Protein AF-A0A2W4NG91-F1 (afdb_monomer_lite)

Secondary structure (DSSP, 8-state):
----TT-EEEEE---SS---SS-EEEEEEESSTTSPPEEEEPBS-SSSSEEEEEGGGGHHHHHH--SSEEEEEEEEES-TT-SS-EEEEEEEEE-----EEEEEEEEEETTEEEEEEEEE-----SSEEEEEEESS-TTSPPEEEE--TT--SEEEEEEETTTS-SEEEEEEEEE--TT--SPPPPPPTT-TTEEEEEES-HHHHHHHHHHS-SSHHHHHHHHHT--SHHHHHHHHTTSPP-

pLDDT: mean 86.68, std 11.68, range [36.75, 98.38]

Structure (mmCIF, N/CA/C/O backbone):
data_AF-A0A2W4NG91-F1
#
_entry.id   AF-A0A2W4NG91-F1
#
loop_
_atom_site.group_PDB
_atom_site.id
_atom_site.type_symbol
_atom_site.label_atom_id
_atom_site.label_alt_id
_atom_site.label_comp_id
_atom_site.label_asym_id
_atom_site.label_entity_id
_atom_site.label_seq_id
_atom_site.pdbx_PDB_ins_code
_atom_site.Cartn_x
_atom_site.Cartn_y
_atom_site.Cartn_z
_atom_site.occupancy
_atom_site.B_iso_or_equiv
_atom_site.auth_seq_id
_atom_site.auth_comp_id
_atom_site.auth_asym_id
_atom_site.auth_atom_id
_atom_site.pdbx_PDB_model_num
ATOM 1 N N . MET A 1 1 ? 8.671 -22.437 -10.987 1.00 36.75 1 MET A N 1
ATOM 2 C CA . MET A 1 1 ? 8.459 -21.283 -11.888 1.00 36.75 1 MET A CA 1
ATOM 3 C C . MET A 1 1 ? 9.693 -21.118 -12.762 1.00 36.75 1 MET A C 1
ATOM 5 O O . MET A 1 1 ? 10.634 -20.462 -12.347 1.00 36.75 1 MET A O 1
ATOM 9 N N . ASP A 1 2 ? 9.713 -21.754 -13.933 1.00 39.28 2 ASP A N 1
ATOM 10 C CA . ASP A 1 2 ? 10.808 -21.655 -14.915 1.00 39.28 2 ASP A CA 1
ATOM 11 C C . ASP A 1 2 ? 10.337 -20.804 -16.112 1.00 39.28 2 ASP A C 1
ATOM 13 O O . ASP A 1 2 ? 10.314 -21.245 -17.258 1.00 39.28 2 ASP A O 1
ATOM 17 N N . GLN A 1 3 ? 9.836 -19.593 -15.833 1.00 39.84 3 GLN A N 1
ATOM 18 C CA . GLN A 1 3 ? 9.402 -18.663 -16.877 1.00 39.84 3 GLN A CA 1
ATOM 19 C C . GLN A 1 3 ? 10.545 -17.707 -17.233 1.00 39.84 3 GLN A C 1
ATOM 21 O O . GLN A 1 3 ? 10.889 -16.796 -16.487 1.00 39.84 3 GLN A O 1
ATOM 26 N N . ALA A 1 4 ? 11.098 -17.979 -18.418 1.00 45.78 4 ALA A N 1
ATOM 27 C CA . ALA A 1 4 ? 12.065 -17.216 -19.197 1.00 45.78 4 ALA A CA 1
ATOM 28 C C . ALA A 1 4 ? 13.453 -17.025 -18.563 1.00 45.78 4 ALA A C 1
ATOM 30 O O . ALA A 1 4 ? 13.807 -15.947 -18.092 1.00 45.78 4 ALA A O 1
ATOM 31 N N . ARG A 1 5 ? 14.336 -18.015 -18.765 1.00 53.88 5 ARG A N 1
ATOM 32 C CA . ARG A 1 5 ? 15.801 -17.868 -18.612 1.00 53.88 5 ARG A CA 1
ATOM 33 C C . ARG A 1 5 ? 16.416 -16.715 -19.436 1.00 53.88 5 ARG A C 1
ATOM 35 O O . ARG A 1 5 ? 17.608 -16.458 -19.328 1.00 53.88 5 ARG A O 1
ATOM 42 N N . SER A 1 6 ? 15.636 -16.017 -20.271 1.00 68.56 6 SER A N 1
ATOM 43 C CA . SER A 1 6 ? 16.076 -14.830 -21.011 1.00 68.56 6 SER A CA 1
ATOM 44 C C . SER A 1 6 ? 14.922 -13.862 -21.313 1.00 68.56 6 SER A C 1
ATOM 46 O O . SER A 1 6 ? 14.512 -13.709 -22.461 1.00 68.56 6 SER A O 1
ATOM 48 N N . ALA A 1 7 ? 14.384 -13.196 -20.287 1.00 79.44 7 ALA A N 1
ATOM 49 C CA . ALA A 1 7 ? 13.434 -12.101 -20.497 1.00 79.44 7 ALA A CA 1
ATOM 50 C C . ALA A 1 7 ? 14.057 -11.001 -21.382 1.00 79.44 7 ALA A C 1
ATOM 52 O O . ALA A 1 7 ? 15.188 -10.556 -21.151 1.00 79.44 7 ALA A O 1
ATOM 53 N N . ARG A 1 8 ? 13.326 -10.587 -22.421 1.00 84.75 8 ARG A N 1
ATOM 54 C CA . ARG A 1 8 ? 13.761 -9.600 -23.417 1.00 84.75 8 ARG A CA 1
ATOM 55 C C . ARG A 1 8 ? 12.652 -8.587 -23.650 1.00 84.75 8 ARG A C 1
ATOM 57 O O . ARG A 1 8 ? 11.489 -8.973 -23.732 1.00 84.75 8 ARG A O 1
ATOM 64 N N . LEU A 1 9 ? 13.032 -7.326 -23.823 1.00 85.81 9 LEU A N 1
ATOM 65 C CA . LEU A 1 9 ? 12.156 -6.304 -24.385 1.00 85.81 9 LEU A CA 1
ATOM 66 C C . LEU A 1 9 ? 12.531 -6.110 -25.853 1.00 85.81 9 LEU A C 1
ATOM 68 O O . LEU A 1 9 ? 13.706 -5.912 -26.169 1.00 85.81 9 LEU A O 1
ATOM 72 N N . ILE A 1 10 ? 11.541 -6.186 -26.738 1.00 84.75 10 ILE A N 1
ATOM 73 C CA . ILE A 1 10 ? 11.704 -5.891 -28.161 1.00 84.75 10 ILE A CA 1
ATOM 74 C C . ILE A 1 10 ? 10.932 -4.613 -28.443 1.00 84.75 10 ILE A C 1
ATOM 76 O O . ILE A 1 10 ? 9.733 -4.538 -28.187 1.00 84.75 10 ILE A O 1
ATOM 80 N N . VAL A 1 11 ? 11.629 -3.622 -28.980 1.00 82.81 11 VAL A N 1
ATOM 81 C CA . VAL A 1 11 ? 11.049 -2.351 -29.397 1.00 82.81 11 VAL A CA 1
ATOM 82 C C . VAL A 1 11 ? 11.123 -2.285 -30.914 1.00 82.81 11 VAL A C 1
ATOM 84 O O . VAL A 1 11 ? 12.201 -2.417 -31.495 1.00 82.81 11 VAL A O 1
ATOM 87 N N . ALA A 1 12 ? 9.974 -2.088 -31.553 1.00 82.12 12 ALA A N 1
ATOM 88 C CA . ALA A 1 12 ? 9.876 -1.838 -32.983 1.00 82.12 12 ALA A CA 1
ATOM 89 C C . ALA A 1 12 ? 9.429 -0.393 -33.197 1.00 82.12 12 ALA A C 1
ATOM 91 O O . ALA A 1 12 ? 8.356 0.001 -32.745 1.00 82.12 12 ALA A O 1
ATOM 92 N N . ILE A 1 13 ? 10.245 0.397 -33.890 1.00 74.88 13 ILE A N 1
ATOM 93 C CA . ILE A 1 13 ? 9.940 1.810 -34.130 1.00 74.88 13 ILE A CA 1
ATOM 94 C C . ILE A 1 13 ? 9.266 1.923 -35.483 1.00 74.88 13 ILE A C 1
ATOM 96 O O . ILE A 1 13 ? 9.823 1.532 -36.503 1.00 74.88 13 ILE A O 1
ATOM 100 N N . ALA A 1 14 ? 8.021 2.384 -35.501 1.00 72.56 14 ALA A N 1
ATOM 101 C CA . ALA A 1 14 ? 7.192 2.407 -36.692 1.00 72.56 14 ALA A CA 1
ATOM 102 C C . ALA A 1 14 ? 7.036 3.819 -37.261 1.00 72.56 14 ALA A C 1
ATOM 104 O O . ALA A 1 14 ? 6.061 4.488 -36.934 1.00 72.56 14 ALA A O 1
ATOM 105 N N . PRO A 1 15 ? 7.963 4.278 -38.117 1.00 66.25 15 PRO A N 1
ATOM 106 C CA . PRO A 1 15 ? 7.813 5.572 -38.761 1.00 66.25 15 PRO A CA 1
ATOM 107 C C . PRO A 1 15 ? 6.650 5.525 -39.755 1.00 66.25 15 PRO A C 1
ATOM 109 O O . PRO A 1 15 ? 6.481 4.555 -40.496 1.00 66.25 15 PRO A O 1
ATOM 112 N N . HIS A 1 16 ? 5.855 6.591 -39.780 1.00 63.66 16 HIS A N 1
ATOM 113 C CA . HIS A 1 16 ? 4.703 6.702 -40.672 1.00 63.66 16 HIS A CA 1
ATOM 114 C C . HIS A 1 16 ? 5.121 6.961 -42.135 1.00 63.66 16 HIS A C 1
ATOM 116 O O . HIS A 1 16 ? 4.390 6.596 -43.053 1.00 63.66 16 HIS A O 1
ATOM 122 N N . ALA A 1 17 ? 6.277 7.594 -42.378 1.00 61.84 17 ALA A N 1
ATOM 123 C CA . ALA A 1 17 ? 6.618 8.103 -43.714 1.00 61.84 17 ALA A CA 1
ATOM 124 C C . ALA A 1 17 ? 8.105 8.025 -44.116 1.00 61.84 17 ALA A C 1
ATOM 126 O O . ALA A 1 17 ? 8.445 8.424 -45.227 1.00 61.84 17 ALA A O 1
ATOM 127 N N . TYR A 1 18 ? 9.007 7.539 -43.259 1.00 62.09 18 TYR A N 1
ATOM 128 C CA . TYR A 1 18 ? 10.451 7.571 -43.533 1.00 62.09 18 TYR A CA 1
ATOM 129 C C . TYR A 1 18 ? 11.187 6.375 -42.924 1.00 62.09 18 TYR A C 1
ATOM 131 O O . TYR A 1 18 ? 10.632 5.650 -42.112 1.00 62.09 18 TYR A O 1
ATOM 139 N N . VAL A 1 19 ? 12.444 6.154 -43.313 1.00 63.09 19 VAL A N 1
ATOM 140 C CA . VAL A 1 19 ? 13.342 5.198 -42.645 1.00 63.09 19 VAL A CA 1
ATOM 141 C C . VAL A 1 19 ? 14.292 6.008 -41.756 1.00 63.09 19 VAL A C 1
ATOM 143 O O . VAL A 1 19 ? 14.946 6.905 -42.293 1.00 63.09 19 VAL A O 1
ATOM 146 N N . PRO A 1 20 ? 14.385 5.741 -40.438 1.00 63.34 20 PRO A N 1
ATOM 147 C CA . PRO A 1 20 ? 15.266 6.493 -39.549 1.00 63.34 20 PRO A CA 1
ATOM 148 C C . PRO A 1 20 ? 16.712 6.312 -40.011 1.00 63.34 20 PRO A C 1
ATOM 150 O O . PRO A 1 20 ? 17.142 5.178 -40.239 1.00 63.34 20 PRO A O 1
ATOM 153 N N . ARG A 1 21 ? 17.454 7.411 -40.185 1.00 63.94 21 ARG A N 1
ATOM 154 C CA . ARG A 1 21 ? 18.810 7.353 -40.758 1.00 63.94 21 ARG A CA 1
ATOM 155 C C . ARG A 1 21 ? 19.850 6.849 -39.759 1.00 63.94 21 ARG A C 1
ATOM 157 O O . ARG A 1 21 ? 20.691 6.046 -40.147 1.00 63.94 21 ARG A O 1
ATOM 164 N N . GLU A 1 22 ? 19.763 7.269 -38.495 1.00 73.81 22 GLU A N 1
ATOM 165 C CA . GLU A 1 22 ? 20.666 6.851 -37.414 1.00 73.81 22 GLU A CA 1
ATOM 166 C C . GLU A 1 22 ? 19.968 6.911 -36.050 1.00 73.81 22 GLU A C 1
ATOM 168 O O . GLU A 1 22 ? 20.157 7.839 -35.269 1.00 73.81 22 GLU A O 1
ATOM 173 N N . LEU A 1 23 ? 19.154 5.903 -35.754 1.00 76.31 23 LEU A N 1
ATOM 174 C CA . LEU A 1 23 ? 18.432 5.826 -34.490 1.00 76.31 23 LEU A CA 1
ATOM 175 C C . LEU A 1 23 ? 19.230 5.012 -33.473 1.00 76.31 23 LEU A C 1
ATOM 177 O O . LEU A 1 23 ? 19.606 3.864 -33.726 1.00 76.31 23 LEU A O 1
ATOM 181 N N . THR A 1 24 ? 19.482 5.597 -32.311 1.00 83.19 24 THR A N 1
ATOM 182 C CA . THR A 1 24 ? 20.136 4.913 -31.192 1.00 83.19 24 THR A CA 1
ATOM 183 C C . THR A 1 24 ? 19.221 4.925 -29.988 1.00 83.19 24 THR A C 1
ATOM 185 O O . THR A 1 24 ? 18.525 5.902 -29.747 1.00 83.19 24 THR A O 1
ATOM 188 N N . GLY A 1 25 ? 19.207 3.823 -29.243 1.00 88.69 25 GLY A N 1
ATOM 189 C CA . GLY A 1 25 ? 18.406 3.735 -28.036 1.00 88.69 25 GLY A CA 1
ATOM 190 C C . GLY A 1 25 ? 19.065 2.903 -26.951 1.00 88.69 25 GLY A C 1
ATOM 191 O O . GLY A 1 25 ? 19.805 1.947 -27.217 1.00 88.69 25 GLY A O 1
ATOM 192 N N . CYS A 1 26 ? 18.786 3.278 -25.713 1.00 93.19 26 CYS A N 1
ATOM 193 C CA . CYS A 1 26 ? 19.099 2.508 -24.519 1.00 93.19 26 CYS A CA 1
ATOM 194 C C . CYS A 1 26 ? 17.851 2.378 -23.641 1.00 93.19 26 CYS A C 1
ATOM 196 O O . CYS A 1 26 ? 16.874 3.102 -23.815 1.00 93.19 26 CYS A O 1
ATOM 198 N N . LEU A 1 27 ? 17.881 1.431 -22.705 1.00 94.81 27 LEU A N 1
ATOM 199 C CA . LEU A 1 27 ? 16.963 1.456 -21.573 1.00 94.81 27 LEU A CA 1
ATOM 200 C C . LEU A 1 27 ? 17.689 2.029 -20.366 1.00 94.81 27 LEU A C 1
ATOM 202 O O . LEU A 1 27 ? 18.750 1.525 -19.992 1.00 94.81 27 LEU A O 1
ATOM 206 N N . HIS A 1 28 ? 17.106 3.043 -19.748 1.00 96.31 28 HIS A N 1
ATOM 207 C CA . HIS A 1 28 ? 17.445 3.457 -18.398 1.00 96.31 28 HIS A CA 1
ATOM 208 C C . HIS A 1 28 ? 16.600 2.662 -17.413 1.00 96.31 28 HIS A C 1
ATOM 210 O O . HIS A 1 28 ? 15.383 2.568 -17.558 1.00 96.31 28 HIS A O 1
ATOM 216 N N . VAL A 1 29 ? 17.259 2.048 -16.433 1.00 95.44 29 VAL A N 1
ATOM 217 C CA . VAL A 1 29 ? 16.606 1.287 -15.371 1.00 95.44 29 VAL A CA 1
ATOM 218 C C . VAL A 1 29 ? 16.820 2.011 -14.054 1.00 95.44 29 VAL A C 1
ATOM 220 O O . VAL A 1 29 ? 17.938 2.057 -13.540 1.00 95.44 29 VAL A O 1
ATOM 223 N N . TYR A 1 30 ? 15.741 2.563 -13.514 1.00 94.31 30 TYR A N 1
ATOM 224 C CA . TYR A 1 30 ? 15.725 3.256 -12.236 1.00 94.31 30 TYR A CA 1
ATOM 225 C C . TYR A 1 30 ? 15.298 2.276 -11.154 1.00 94.31 30 TYR A C 1
ATOM 227 O O . TYR A 1 30 ? 14.180 1.759 -11.169 1.00 94.31 30 TYR A O 1
ATOM 235 N N . PHE A 1 31 ? 16.200 2.007 -10.212 1.00 91.25 31 PHE A N 1
ATOM 236 C CA . PHE A 1 31 ? 15.901 1.166 -9.053 1.00 91.25 31 PHE A CA 1
ATOM 237 C C . PHE A 1 31 ? 15.380 1.966 -7.868 1.00 91.25 31 PHE A C 1
ATOM 239 O O . PHE A 1 31 ? 14.855 1.354 -6.955 1.00 91.25 31 PHE A O 1
ATOM 246 N N . SER A 1 32 ? 15.549 3.287 -7.883 1.00 86.31 32 SER A N 1
ATOM 247 C CA . SER A 1 32 ? 15.082 4.249 -6.886 1.00 86.31 32 SER A CA 1
ATOM 248 C C . SER A 1 32 ? 14.937 5.614 -7.563 1.00 86.31 32 SER A C 1
ATOM 250 O O . SER A 1 32 ? 15.643 5.869 -8.545 1.00 86.31 32 SER A O 1
ATOM 252 N N . SER A 1 33 ? 14.064 6.485 -7.050 1.00 79.19 33 SER A N 1
ATOM 253 C CA . SER A 1 33 ? 13.868 7.845 -7.586 1.00 79.19 33 SER A CA 1
ATOM 254 C C . SER A 1 33 ? 15.128 8.701 -7.519 1.00 79.19 33 SER A C 1
ATOM 256 O O . SER A 1 33 ? 15.344 9.554 -8.374 1.00 79.19 33 SER A O 1
ATOM 258 N N . ASP A 1 34 ? 15.985 8.426 -6.538 1.00 80.62 34 ASP A N 1
ATOM 259 C CA . ASP A 1 34 ? 17.118 9.288 -6.198 1.00 80.62 34 ASP A CA 1
ATOM 260 C C . ASP A 1 34 ? 18.452 8.734 -6.728 1.00 80.62 34 ASP A C 1
ATOM 262 O O . ASP A 1 34 ? 19.520 9.295 -6.479 1.00 80.62 34 ASP A O 1
ATOM 266 N N . SER A 1 35 ? 18.413 7.600 -7.436 1.00 83.12 35 SER A N 1
ATOM 267 C CA . SER A 1 35 ? 19.602 6.905 -7.937 1.00 83.12 35 SER A CA 1
ATOM 268 C C . SER A 1 35 ? 19.805 7.119 -9.432 1.00 83.12 35 SER A C 1
ATOM 270 O O . SER A 1 35 ? 18.845 7.135 -10.201 1.00 83.12 35 SER A O 1
ATOM 272 N N . SER A 1 36 ? 21.067 7.202 -9.860 1.00 90.69 36 SER A N 1
ATOM 273 C CA . SER A 1 36 ? 21.406 7.184 -11.284 1.00 90.69 36 SER A CA 1
ATOM 274 C C . SER A 1 36 ? 20.947 5.870 -11.929 1.00 90.69 36 SER A C 1
ATOM 276 O O . SER A 1 36 ? 21.184 4.806 -11.342 1.00 90.69 36 SER A O 1
ATOM 278 N N . PRO A 1 37 ? 20.358 5.905 -13.135 1.00 94.06 37 PRO A N 1
ATOM 279 C CA . PRO A 1 37 ? 19.868 4.701 -13.781 1.00 94.06 37 PRO A CA 1
ATOM 280 C C . PRO A 1 37 ? 21.010 3.779 -14.217 1.00 94.06 37 PRO A C 1
ATOM 282 O O . PRO A 1 37 ? 22.086 4.225 -14.621 1.00 94.06 37 PRO A O 1
ATOM 285 N N . GLN A 1 38 ? 20.750 2.472 -14.221 1.00 94.75 38 GLN A N 1
ATOM 286 C CA . GLN A 1 38 ? 21.573 1.521 -14.967 1.00 94.75 38 GLN A CA 1
ATOM 287 C C . GLN A 1 38 ? 21.189 1.588 -16.448 1.00 94.75 38 GLN A C 1
ATOM 289 O O . GLN A 1 38 ? 20.020 1.448 -16.801 1.00 94.75 38 GLN A O 1
ATOM 294 N N . THR A 1 39 ? 22.170 1.756 -17.332 1.00 96.00 39 THR A N 1
ATOM 295 C CA . THR A 1 39 ? 21.935 1.798 -18.781 1.00 96.00 39 THR A CA 1
ATOM 296 C C . THR A 1 39 ? 22.083 0.411 -19.408 1.00 96.00 39 THR A C 1
ATOM 298 O O . THR A 1 39 ? 23.174 -0.159 -19.414 1.00 96.00 39 THR A O 1
ATOM 301 N N . LEU A 1 40 ? 21.018 -0.104 -20.025 1.00 94.06 40 LEU A N 1
ATOM 302 C CA . LEU A 1 40 ? 21.062 -1.296 -20.875 1.00 94.06 40 LEU A CA 1
ATOM 303 C C . LEU A 1 40 ? 21.143 -0.886 -22.344 1.00 94.06 40 LEU A C 1
ATOM 305 O O . LEU A 1 40 ? 20.288 -0.168 -22.866 1.00 94.06 40 LEU A O 1
ATOM 309 N N . ARG A 1 41 ? 22.172 -1.364 -23.043 1.00 91.62 41 ARG A N 1
ATOM 310 C CA . ARG A 1 41 ? 22.377 -1.051 -24.463 1.00 91.62 41 ARG A CA 1
ATOM 311 C C . ARG A 1 41 ? 21.537 -1.960 -25.355 1.00 91.62 41 ARG A C 1
ATOM 313 O O . ARG A 1 41 ? 21.485 -3.175 -25.139 1.00 91.62 41 ARG A O 1
ATOM 320 N N . ALA A 1 42 ? 20.943 -1.383 -26.398 1.00 89.50 42 ALA A N 1
ATOM 321 C CA . ALA A 1 42 ? 20.255 -2.153 -27.424 1.00 89.50 42 ALA A CA 1
ATOM 322 C C . ALA A 1 42 ? 21.210 -3.151 -28.096 1.00 89.50 42 ALA A C 1
ATOM 324 O O . ALA A 1 42 ? 22.374 -2.857 -28.371 1.00 89.50 42 ALA A O 1
ATOM 325 N N . ARG A 1 43 ? 20.700 -4.346 -28.387 1.00 85.94 43 ARG A N 1
ATOM 326 C CA . ARG A 1 43 ? 21.271 -5.280 -29.355 1.00 85.94 43 ARG A CA 1
ATOM 327 C C . ARG A 1 43 ? 20.548 -5.044 -30.683 1.00 85.94 43 ARG A C 1
ATOM 329 O O . ARG A 1 43 ? 19.329 -5.198 -30.750 1.00 85.94 43 ARG A O 1
ATOM 336 N N . GLY A 1 44 ? 21.292 -4.642 -31.714 1.00 72.25 44 GLY A N 1
ATOM 337 C CA . GLY A 1 44 ? 20.725 -4.171 -32.988 1.00 72.25 44 GLY A CA 1
ATOM 338 C C . GLY A 1 44 ? 20.342 -2.681 -32.962 1.00 72.25 44 GLY A C 1
ATOM 339 O O . GLY A 1 44 ? 20.756 -1.951 -32.068 1.00 72.25 44 GLY A O 1
ATOM 340 N N . GLY A 1 45 ? 19.578 -2.215 -33.955 1.00 62.19 45 GLY A N 1
ATOM 341 C CA . GLY A 1 45 ? 18.946 -0.884 -33.935 1.00 62.19 45 GLY A CA 1
ATOM 342 C C . GLY A 1 45 ? 19.610 0.237 -34.743 1.00 62.19 45 GLY A C 1
ATOM 343 O O . GLY A 1 45 ? 18.889 1.051 -35.303 1.00 62.19 45 GLY A O 1
ATOM 344 N N . SER A 1 46 ? 20.939 0.272 -34.910 1.00 58.34 46 SER A N 1
ATOM 345 C CA . SER A 1 46 ? 21.578 1.427 -35.588 1.00 58.34 46 SER A CA 1
ATOM 346 C C . SER A 1 46 ? 21.230 1.559 -37.079 1.00 58.34 46 SER A C 1
ATOM 348 O O . SER A 1 46 ? 21.304 2.650 -37.635 1.00 58.34 46 SER A O 1
ATOM 350 N N . LYS A 1 47 ? 20.842 0.449 -37.724 1.00 57.41 47 LYS A N 1
ATOM 351 C CA . LYS A 1 47 ? 20.390 0.373 -39.129 1.00 57.41 47 LYS A CA 1
ATOM 352 C C . LYS A 1 47 ? 19.123 -0.472 -39.312 1.00 57.41 47 LYS A C 1
ATOM 354 O O . LYS A 1 47 ? 18.730 -0.771 -40.435 1.00 57.41 47 LYS A O 1
ATOM 359 N N . GLN A 1 48 ? 18.522 -0.934 -38.215 1.00 63.34 48 GLN A N 1
ATOM 360 C CA . GLN A 1 48 ? 17.373 -1.840 -38.222 1.00 63.34 48 GLN A CA 1
ATOM 361 C C . GLN A 1 48 ? 16.239 -1.239 -37.398 1.00 63.34 48 GLN A C 1
ATOM 363 O O . GLN A 1 48 ? 16.473 -0.640 -36.358 1.00 63.34 48 GLN A O 1
ATOM 368 N N . ARG A 1 49 ? 14.995 -1.468 -37.829 1.00 70.25 49 ARG A N 1
ATOM 369 C CA . ARG A 1 49 ? 13.767 -0.972 -37.177 1.00 70.25 49 ARG A CA 1
ATOM 370 C C . ARG A 1 49 ? 13.531 -1.528 -35.757 1.00 70.25 49 ARG A C 1
ATOM 372 O O . ARG A 1 49 ? 12.595 -1.113 -35.079 1.00 70.25 49 ARG A O 1
ATOM 379 N N . TRP A 1 50 ? 14.348 -2.490 -35.334 1.00 79.50 50 TRP A N 1
ATOM 380 C CA . TRP A 1 50 ? 14.147 -3.301 -34.142 1.00 79.50 50 TRP A CA 1
ATOM 381 C C . TRP A 1 50 ? 15.329 -3.137 -33.194 1.00 79.50 50 TRP A C 1
ATOM 383 O O . TRP A 1 50 ? 16.487 -3.255 -33.602 1.00 79.50 50 TRP A O 1
ATOM 393 N N . MET A 1 51 ? 15.020 -2.911 -31.923 1.00 86.94 51 MET A N 1
ATOM 394 C CA . MET A 1 51 ? 15.975 -2.906 -30.823 1.00 86.94 51 MET A CA 1
ATOM 395 C C . MET A 1 51 ? 15.588 -3.996 -29.834 1.00 86.94 51 MET A C 1
ATOM 397 O O . MET A 1 51 ? 14.422 -4.113 -29.456 1.00 86.94 51 MET A O 1
ATOM 401 N N . GLN A 1 52 ? 16.566 -4.789 -29.406 1.00 89.69 52 GLN A N 1
ATOM 402 C CA . GLN A 1 52 ? 16.361 -5.805 -28.381 1.00 89.69 52 GLN A CA 1
ATOM 403 C C . GLN A 1 52 ? 17.174 -5.474 -27.132 1.00 89.69 52 GLN A C 1
ATOM 405 O O . GLN A 1 52 ? 18.369 -5.210 -27.218 1.00 89.69 52 GLN A O 1
ATOM 410 N N . PHE A 1 53 ? 16.555 -5.580 -25.960 1.00 92.06 53 PHE A N 1
ATOM 411 C CA . PHE A 1 53 ? 17.213 -5.373 -24.673 1.00 92.06 53 PHE A CA 1
ATOM 412 C C . PHE A 1 53 ? 17.118 -6.631 -23.811 1.00 92.06 53 PHE A C 1
ATOM 414 O O . PHE A 1 53 ? 16.049 -7.236 -23.693 1.00 92.06 53 PHE A O 1
ATOM 421 N N . HIS A 1 54 ? 18.235 -7.036 -23.207 1.00 91.69 54 HIS A N 1
ATOM 422 C CA . HIS A 1 54 ? 18.290 -8.189 -22.311 1.00 91.69 54 HIS A CA 1
ATOM 423 C C . HIS A 1 54 ? 17.991 -7.748 -20.878 1.00 91.69 54 HIS A C 1
ATOM 425 O O . HIS A 1 54 ? 18.852 -7.207 -20.195 1.00 91.69 54 HIS A O 1
ATOM 431 N N . LEU A 1 55 ? 16.773 -8.014 -20.401 1.00 91.56 55 LEU A N 1
ATOM 432 C CA . LEU A 1 55 ? 16.327 -7.568 -19.074 1.00 91.56 55 LEU A CA 1
ATOM 433 C C . LEU A 1 55 ? 17.039 -8.302 -17.929 1.00 91.56 55 LEU A C 1
ATOM 435 O O . LEU A 1 55 ? 17.102 -7.800 -16.811 1.00 91.56 55 LEU A O 1
ATOM 439 N N . ALA A 1 56 ? 17.618 -9.471 -18.217 1.00 90.25 56 ALA A N 1
ATOM 440 C CA . ALA A 1 56 ? 18.432 -10.221 -17.266 1.00 90.25 56 ALA A CA 1
ATOM 441 C C . ALA A 1 56 ? 19.636 -9.415 -16.738 1.00 90.25 56 ALA A C 1
ATOM 443 O O . ALA A 1 56 ? 20.039 -9.634 -15.602 1.00 90.25 56 ALA A O 1
ATOM 444 N N . GLU A 1 57 ? 20.160 -8.454 -17.510 1.00 92.38 57 GLU A N 1
ATOM 445 C CA . GLU A 1 57 ? 21.273 -7.582 -17.095 1.00 92.38 57 GLU A CA 1
ATOM 446 C C . GLU A 1 57 ? 20.923 -6.686 -15.891 1.00 92.38 57 GLU A C 1
ATOM 448 O O . GLU A 1 57 ? 21.817 -6.259 -15.165 1.00 92.38 57 GLU A O 1
ATOM 453 N N . ALA A 1 58 ? 19.635 -6.411 -15.657 1.00 92.56 58 ALA A N 1
ATOM 454 C CA . ALA A 1 58 ? 19.161 -5.642 -14.505 1.00 92.56 58 ALA A CA 1
ATOM 455 C C . ALA A 1 58 ? 18.600 -6.528 -13.378 1.00 92.56 58 ALA A C 1
ATOM 457 O O . ALA A 1 58 ? 18.235 -6.017 -12.323 1.00 92.56 58 ALA A O 1
ATOM 458 N N . ALA A 1 59 ? 18.501 -7.849 -13.571 1.00 90.75 59 ALA A N 1
ATOM 459 C CA . ALA A 1 59 ? 17.769 -8.724 -12.655 1.00 90.75 59 ALA A CA 1
ATOM 460 C C . ALA A 1 59 ? 18.370 -8.750 -11.241 1.00 90.75 59 ALA A C 1
ATOM 462 O O . ALA A 1 59 ? 17.626 -8.682 -10.262 1.00 90.75 59 ALA A O 1
ATOM 463 N N . ASP A 1 60 ? 19.696 -8.820 -11.125 1.00 90.62 60 ASP A N 1
ATOM 464 C CA . ASP A 1 60 ? 20.366 -8.847 -9.822 1.00 90.62 60 ASP A CA 1
ATOM 465 C C . ASP A 1 60 ? 20.288 -7.491 -9.116 1.00 90.62 60 ASP A C 1
ATOM 467 O O . ASP A 1 60 ? 19.990 -7.450 -7.924 1.00 90.62 60 ASP A O 1
ATOM 471 N N . SER A 1 61 ? 20.421 -6.386 -9.857 1.00 91.94 61 SER A N 1
ATOM 472 C CA . SER A 1 61 ? 20.206 -5.027 -9.343 1.00 91.94 61 SER A CA 1
ATOM 473 C C . SER A 1 61 ? 18.780 -4.840 -8.817 1.00 91.94 61 SER A C 1
ATOM 475 O O . SER A 1 61 ? 18.586 -4.323 -7.717 1.00 91.94 61 SER A O 1
ATOM 477 N N . ILE A 1 62 ? 17.772 -5.334 -9.552 1.00 90.94 62 ILE A N 1
ATOM 478 C CA . ILE A 1 62 ? 16.378 -5.324 -9.091 1.00 90.94 62 ILE A CA 1
ATOM 479 C C . ILE A 1 62 ? 16.266 -6.117 -7.798 1.00 90.94 62 ILE A C 1
ATOM 481 O O . ILE A 1 62 ? 15.729 -5.590 -6.832 1.00 90.94 62 ILE A O 1
ATOM 485 N N . ARG A 1 63 ? 16.771 -7.356 -7.737 1.00 88.56 63 ARG A N 1
ATOM 486 C CA . ARG A 1 63 ? 16.687 -8.191 -6.523 1.00 88.56 63 ARG A CA 1
ATOM 487 C C . ARG A 1 63 ? 17.357 -7.529 -5.319 1.00 88.56 63 ARG A C 1
ATOM 489 O O . ARG A 1 63 ? 16.775 -7.553 -4.235 1.00 88.56 63 ARG A O 1
ATOM 496 N N . ALA A 1 64 ? 18.526 -6.923 -5.522 1.00 89.75 64 ALA A N 1
ATOM 497 C CA . ALA A 1 64 ? 19.316 -6.270 -4.482 1.00 89.75 64 ALA A CA 1
ATOM 498 C C . ALA A 1 64 ? 18.722 -4.937 -4.001 1.00 89.75 64 ALA A C 1
ATOM 500 O O . ALA A 1 64 ? 18.947 -4.564 -2.851 1.00 89.75 64 ALA A O 1
ATOM 501 N N . SER A 1 65 ? 17.963 -4.227 -4.845 1.00 90.88 65 SER A N 1
ATOM 502 C CA . SER A 1 65 ? 17.335 -2.959 -4.456 1.00 90.88 65 SER A CA 1
ATOM 503 C C . SER A 1 65 ? 16.397 -3.136 -3.254 1.00 90.88 65 SER A C 1
ATOM 505 O O . SER A 1 65 ? 15.732 -4.164 -3.111 1.00 90.88 65 SER A O 1
ATOM 507 N N . ALA A 1 66 ? 16.312 -2.126 -2.394 1.00 91.44 66 ALA A N 1
ATOM 508 C CA . ALA A 1 66 ? 15.324 -2.085 -1.319 1.00 91.44 66 ALA A CA 1
ATOM 509 C C . ALA A 1 66 ? 14.005 -1.441 -1.778 1.00 91.44 66 ALA A C 1
ATOM 511 O O . ALA A 1 66 ? 12.987 -1.592 -1.116 1.00 91.44 66 ALA A O 1
ATOM 512 N N . ASP A 1 67 ? 13.978 -0.752 -2.913 1.00 92.62 67 ASP A N 1
ATOM 513 C CA . ASP A 1 67 ? 12.749 -0.164 -3.430 1.00 92.62 67 ASP A CA 1
ATOM 514 C C . ASP A 1 67 ? 11.766 -1.236 -3.930 1.00 92.62 67 ASP A C 1
ATOM 516 O O . ASP A 1 67 ? 12.176 -2.306 -4.417 1.00 92.62 67 ASP A O 1
ATOM 520 N N . PRO A 1 68 ? 10.452 -0.965 -3.819 1.00 91.56 68 PRO A N 1
ATOM 521 C CA . PRO A 1 68 ? 9.410 -1.921 -4.171 1.00 91.56 68 PRO A CA 1
ATOM 522 C C . PRO A 1 68 ? 9.223 -2.078 -5.681 1.00 91.56 68 PRO A C 1
ATOM 524 O O . PRO A 1 68 ? 8.483 -2.960 -6.109 1.00 91.56 68 PRO A O 1
ATOM 527 N N . SER A 1 69 ? 9.873 -1.260 -6.506 1.00 92.50 69 SER A N 1
ATOM 528 C CA . SER A 1 69 ? 9.661 -1.260 -7.951 1.00 92.50 69 SER A CA 1
ATOM 529 C C . SER A 1 69 ? 10.822 -0.644 -8.716 1.00 92.50 69 SER A C 1
ATOM 531 O O . SER A 1 69 ? 11.426 0.326 -8.264 1.00 92.50 69 SER A O 1
ATOM 533 N N . ALA A 1 70 ? 11.081 -1.184 -9.905 1.00 93.38 70 ALA A N 1
ATOM 534 C CA . ALA A 1 70 ? 12.018 -0.636 -10.874 1.00 93.38 70 ALA A CA 1
ATOM 535 C C . ALA A 1 70 ? 11.274 -0.131 -12.117 1.00 93.38 70 ALA A C 1
ATOM 537 O O . ALA A 1 70 ? 10.413 -0.840 -12.656 1.00 93.38 70 ALA A O 1
ATOM 538 N N . LEU A 1 71 ? 11.630 1.070 -12.572 1.00 94.25 71 LEU A N 1
ATOM 539 C CA . LEU A 1 71 ? 11.096 1.701 -13.777 1.00 94.25 71 LEU A CA 1
ATOM 540 C C . LEU A 1 71 ? 12.099 1.562 -14.924 1.00 94.25 71 LEU A C 1
ATOM 542 O O . LEU A 1 71 ? 13.294 1.785 -14.745 1.00 94.25 71 LEU A O 1
ATOM 546 N N . PHE A 1 72 ? 11.606 1.190 -16.099 1.00 95.12 72 PHE A N 1
ATOM 547 C CA . PHE A 1 72 ? 12.381 1.112 -17.327 1.00 95.12 72 PHE A CA 1
ATOM 548 C C . PHE A 1 72 ? 11.883 2.177 -18.289 1.00 95.12 72 PHE A C 1
ATOM 550 O O . PHE A 1 72 ? 10.727 2.137 -18.725 1.00 95.12 72 PHE A O 1
ATOM 557 N N . GLU A 1 73 ? 12.781 3.070 -18.666 1.00 95.31 73 GLU A N 1
ATOM 558 C CA . GLU A 1 73 ? 12.530 4.112 -19.648 1.00 95.31 73 GLU A CA 1
ATOM 559 C C . GLU A 1 73 ? 13.346 3.835 -20.902 1.00 95.31 73 GLU A C 1
ATOM 561 O O . GLU A 1 73 ? 14.552 3.587 -20.849 1.00 95.31 73 GLU A O 1
ATOM 566 N N . LEU A 1 74 ? 12.672 3.833 -22.045 1.00 94.50 74 LEU A N 1
ATOM 567 C CA . LEU A 1 74 ? 13.306 3.817 -23.347 1.00 94.50 74 LEU A CA 1
ATOM 568 C C . LEU A 1 74 ? 13.757 5.230 -23.678 1.00 94.50 74 LEU A C 1
ATOM 570 O O . LEU A 1 74 ? 12.927 6.121 -23.829 1.00 94.50 74 LEU A O 1
ATOM 574 N N . VAL A 1 75 ? 15.064 5.387 -23.834 1.00 93.88 75 VAL A N 1
ATOM 575 C CA . VAL A 1 75 ? 15.690 6.627 -24.277 1.00 93.88 75 VAL A CA 1
ATOM 576 C C . VAL A 1 75 ? 16.029 6.468 -25.748 1.00 93.88 75 VAL A C 1
ATOM 578 O O . VAL A 1 75 ? 16.749 5.537 -26.125 1.00 93.88 75 VAL A O 1
ATOM 581 N N . LEU A 1 76 ? 15.481 7.347 -26.580 1.00 89.62 76 LEU A N 1
ATOM 582 C CA . LEU A 1 76 ? 15.732 7.398 -28.015 1.00 89.62 76 LEU A CA 1
ATOM 583 C C . LEU A 1 76 ? 16.494 8.671 -28.355 1.00 89.62 76 LEU A C 1
ATOM 585 O O . LEU A 1 76 ? 15.971 9.777 -28.227 1.00 89.62 76 LEU A O 1
ATOM 589 N N . ASP A 1 77 ? 17.712 8.490 -28.846 1.00 86.62 77 ASP A N 1
ATOM 590 C CA . ASP A 1 77 ? 18.561 9.564 -29.335 1.00 86.62 77 ASP A CA 1
ATOM 591 C C . ASP A 1 77 ? 18.410 9.708 -30.846 1.00 86.62 77 ASP A C 1
ATOM 593 O O . ASP A 1 77 ? 18.307 8.711 -31.573 1.00 86.62 77 ASP A O 1
ATOM 597 N N . ARG A 1 78 ? 18.510 10.954 -31.325 1.00 82.31 78 ARG A N 1
ATOM 598 C CA . ARG A 1 78 ? 18.493 11.294 -32.759 1.00 82.31 78 ARG A CA 1
ATOM 599 C C . ARG A 1 78 ? 17.215 10.823 -33.456 1.00 82.31 78 ARG A C 1
ATOM 601 O O . ARG A 1 78 ? 17.237 10.337 -34.586 1.00 82.31 78 ARG A O 1
ATOM 608 N N . LEU A 1 79 ? 16.092 10.957 -32.755 1.00 80.00 79 LEU A N 1
ATOM 609 C CA . LEU A 1 79 ? 14.776 10.772 -33.341 1.00 80.00 79 LEU A CA 1
ATOM 610 C C . LEU A 1 79 ? 14.444 11.996 -34.204 1.00 80.00 79 LEU A C 1
ATOM 612 O O . LEU A 1 79 ? 14.446 13.121 -33.711 1.00 80.00 79 LEU A O 1
ATOM 616 N N . ASP A 1 80 ? 14.171 11.780 -35.492 1.00 77.44 80 ASP A N 1
ATOM 617 C CA . ASP A 1 80 ? 13.860 12.874 -36.420 1.00 77.44 80 ASP A CA 1
ATOM 618 C C . ASP A 1 80 ? 12.704 13.745 -35.890 1.00 77.44 80 ASP A C 1
ATOM 620 O O . ASP A 1 80 ? 11.660 13.232 -35.483 1.00 77.44 80 ASP A O 1
ATOM 624 N N . GLY A 1 81 ? 12.895 15.067 -35.901 1.00 81.75 81 GLY A N 1
ATOM 625 C CA . GLY A 1 81 ? 11.933 16.039 -35.367 1.00 81.75 81 GLY A CA 1
ATOM 626 C C . GLY A 1 81 ? 12.103 16.375 -33.881 1.00 81.75 81 GLY A C 1
ATOM 627 O O . GLY A 1 81 ? 11.375 17.231 -33.385 1.00 81.75 81 GLY A O 1
ATOM 628 N N . TYR A 1 82 ? 13.066 15.757 -33.190 1.00 82.88 82 TYR A N 1
ATOM 629 C CA . TYR A 1 82 ? 13.382 16.035 -31.790 1.00 82.88 82 TYR A CA 1
ATOM 630 C C . TYR A 1 82 ? 14.828 16.519 -31.643 1.00 82.88 82 TYR A C 1
ATOM 632 O O . TYR A 1 82 ? 15.762 15.896 -32.144 1.00 82.88 82 TYR A O 1
ATOM 640 N N . GLU A 1 83 ? 15.014 17.639 -30.942 1.00 85.38 83 GLU A N 1
ATOM 641 C CA . GLU A 1 83 ? 16.342 18.214 -30.666 1.00 85.38 83 GLU A CA 1
ATOM 642 C C . GLU A 1 83 ? 17.029 17.564 -29.454 1.00 85.38 83 GLU A C 1
ATOM 644 O O . GLU A 1 83 ? 18.252 17.611 -29.328 1.00 85.38 83 GLU A O 1
ATOM 649 N N . SER A 1 84 ? 16.250 16.927 -28.577 1.00 89.38 84 SER A N 1
ATOM 650 C CA . SER A 1 84 ? 16.709 16.245 -27.368 1.00 89.38 84 SER A CA 1
ATOM 651 C C . SER A 1 84 ? 16.307 14.766 -27.371 1.00 89.38 84 SER A C 1
ATOM 653 O O . SER A 1 84 ? 15.368 14.391 -28.082 1.00 89.38 84 SER A O 1
ATOM 655 N N . PRO A 1 85 ? 16.971 13.922 -26.558 1.00 90.69 85 PRO A N 1
ATOM 656 C CA . PRO A 1 85 ? 16.535 12.549 -26.342 1.00 90.69 85 PRO A CA 1
ATOM 657 C C . PRO A 1 85 ? 15.071 12.487 -25.901 1.00 90.69 85 PRO A C 1
ATOM 659 O O . PRO A 1 85 ? 14.606 13.333 -25.133 1.00 90.69 85 PRO A O 1
ATOM 662 N N . VAL A 1 86 ? 14.348 11.488 -26.405 1.00 91.12 86 VAL A N 1
ATOM 663 C CA . VAL A 1 86 ? 12.964 11.210 -26.004 1.00 91.12 86 VAL A CA 1
ATOM 664 C C . VAL A 1 86 ? 12.968 10.049 -25.025 1.00 91.12 86 VAL A C 1
ATOM 666 O O . VAL A 1 86 ? 13.460 8.970 -25.351 1.00 91.12 86 VAL A O 1
ATOM 669 N N . GLU A 1 87 ? 12.393 10.271 -23.848 1.00 93.25 87 GLU A N 1
ATOM 670 C CA . GLU A 1 87 ? 12.325 9.296 -22.762 1.00 93.25 87 GLU A CA 1
ATOM 671 C C . GLU A 1 87 ? 10.880 8.819 -22.594 1.00 93.25 87 GLU A C 1
ATOM 673 O O . GLU A 1 87 ? 9.952 9.621 -22.471 1.00 93.25 87 GLU A O 1
ATOM 678 N N . VAL A 1 88 ? 10.668 7.502 -22.648 1.00 91.69 88 VAL A N 1
ATOM 679 C CA . VAL A 1 88 ? 9.332 6.898 -22.571 1.00 91.69 88 VAL A CA 1
ATOM 680 C C . VAL A 1 88 ? 9.334 5.749 -21.565 1.00 91.69 88 VAL A C 1
ATOM 682 O O . VAL A 1 88 ? 10.053 4.771 -21.778 1.00 91.69 88 VAL A O 1
ATOM 685 N N . PRO A 1 89 ? 8.496 5.782 -20.515 1.00 92.19 89 PRO A N 1
ATOM 686 C CA . PRO A 1 89 ? 8.280 4.634 -19.642 1.00 92.19 89 PRO A CA 1
ATOM 687 C C . PRO A 1 89 ? 7.709 3.448 -20.427 1.00 92.19 89 PRO A C 1
ATOM 689 O O . PRO A 1 89 ? 6.620 3.530 -20.993 1.00 92.19 89 PRO A O 1
ATOM 692 N N . VAL A 1 90 ? 8.437 2.330 -20.467 1.00 93.38 90 VAL A N 1
ATOM 693 C CA . VAL A 1 90 ? 8.058 1.146 -21.265 1.00 93.38 90 VAL A CA 1
ATOM 694 C C . VAL A 1 90 ? 7.787 -0.096 -20.428 1.00 93.38 90 VAL A C 1
ATOM 696 O O . VAL A 1 90 ? 7.093 -1.003 -20.887 1.00 93.38 90 VAL A O 1
ATOM 699 N N . LEU A 1 91 ? 8.328 -0.172 -19.211 1.00 91.94 91 LEU A N 1
ATOM 700 C CA . LEU A 1 91 ? 8.135 -1.319 -18.329 1.00 91.94 91 LEU A CA 1
ATOM 701 C C . LEU A 1 91 ? 8.286 -0.904 -16.865 1.00 91.94 91 LEU A C 1
ATOM 703 O O . LEU A 1 91 ? 9.145 -0.104 -16.510 1.00 91.94 91 LEU A O 1
ATOM 707 N N . ARG A 1 92 ? 7.477 -1.515 -16.002 1.00 91.06 92 ARG A N 1
ATOM 708 C CA . ARG A 1 92 ? 7.614 -1.427 -14.551 1.00 91.06 92 ARG A CA 1
ATOM 709 C C . ARG A 1 92 ? 7.609 -2.826 -13.958 1.00 91.06 92 ARG A C 1
ATOM 711 O O . ARG A 1 92 ? 6.741 -3.633 -14.287 1.00 91.06 92 ARG A O 1
ATOM 718 N N . ILE A 1 93 ? 8.573 -3.102 -13.087 1.00 90.25 93 ILE A N 1
ATOM 719 C CA . ILE A 1 93 ? 8.668 -4.365 -12.353 1.00 90.25 93 ILE A CA 1
ATOM 720 C C . ILE A 1 93 ? 8.470 -4.059 -10.876 1.00 90.25 93 ILE A C 1
ATOM 722 O O . ILE A 1 93 ? 9.286 -3.352 -10.296 1.00 90.25 93 ILE A O 1
ATOM 726 N N . SER A 1 94 ? 7.417 -4.607 -10.274 1.00 89.50 94 SER A N 1
ATOM 727 C CA . SER A 1 94 ? 7.106 -4.434 -8.851 1.00 89.50 94 SER A CA 1
ATOM 728 C C . SER A 1 94 ? 7.436 -5.699 -8.058 1.00 89.50 94 SER A C 1
ATOM 730 O O . SER A 1 94 ? 7.316 -6.819 -8.560 1.00 89.50 94 SER A O 1
ATOM 732 N N . LYS A 1 95 ? 7.835 -5.521 -6.803 1.00 88.50 95 LYS A N 1
ATOM 733 C CA . LYS A 1 95 ? 8.094 -6.584 -5.837 1.00 88.50 95 LYS A CA 1
ATOM 734 C C . LYS A 1 95 ? 6.903 -6.728 -4.910 1.00 88.50 95 LYS A C 1
ATOM 736 O O . LYS A 1 95 ? 6.405 -5.747 -4.368 1.00 88.50 95 LYS A O 1
ATOM 741 N N . ALA A 1 96 ? 6.484 -7.969 -4.697 1.00 83.00 96 ALA A N 1
ATOM 742 C CA . ALA A 1 96 ? 5.493 -8.277 -3.682 1.00 83.00 96 ALA A CA 1
ATOM 743 C C . ALA A 1 96 ? 6.145 -8.283 -2.293 1.00 83.00 96 ALA A C 1
ATOM 745 O O . ALA A 1 96 ? 7.222 -8.854 -2.100 1.00 83.00 96 ALA A O 1
ATOM 746 N N . LEU A 1 97 ? 5.468 -7.681 -1.317 1.00 86.38 97 LEU A N 1
ATOM 747 C CA . LEU A 1 97 ? 5.843 -7.795 0.084 1.00 86.38 97 LEU A CA 1
ATOM 748 C C . LEU A 1 97 ? 5.340 -9.141 0.633 1.00 86.38 97 LEU A C 1
ATOM 750 O O . LEU A 1 97 ? 4.188 -9.274 1.034 1.00 86.38 97 LEU A O 1
ATOM 754 N N . CYS A 1 98 ? 6.205 -10.153 0.647 1.00 83.75 98 CYS A N 1
ATOM 755 C CA . CYS A 1 98 ? 5.872 -11.479 1.174 1.00 83.75 98 CYS A CA 1
ATOM 756 C C . CYS A 1 98 ? 6.093 -11.541 2.694 1.00 83.75 98 CYS A C 1
ATOM 758 O O . CYS A 1 98 ? 7.115 -12.053 3.147 1.00 83.75 98 CYS A O 1
ATOM 760 N N . VAL A 1 99 ? 5.165 -10.988 3.476 1.00 84.50 99 VAL A N 1
ATOM 761 C CA . VAL A 1 99 ? 5.176 -11.078 4.948 1.00 84.50 99 VAL A CA 1
ATOM 762 C C . VAL A 1 99 ? 4.235 -12.168 5.449 1.00 84.50 99 VAL A C 1
ATOM 764 O O . VAL A 1 99 ? 3.165 -12.404 4.890 1.00 84.50 99 VAL A O 1
ATOM 767 N N . GLU A 1 100 ? 4.629 -12.813 6.540 1.00 82.94 100 GLU A N 1
ATOM 768 C CA . GLU A 1 100 ? 3.860 -13.846 7.224 1.00 82.94 100 GLU A CA 1
ATOM 769 C C . GLU A 1 100 ? 3.496 -13.397 8.641 1.00 82.94 100 GLU A C 1
ATOM 771 O O . GLU A 1 100 ? 4.149 -12.533 9.232 1.00 82.94 100 GLU A O 1
ATOM 776 N N . GLN A 1 101 ? 2.464 -14.027 9.213 1.00 84.94 101 GLN A N 1
ATOM 777 C CA . GLN A 1 101 ? 2.064 -13.834 10.613 1.00 84.94 101 GLN A CA 1
ATOM 778 C C . GLN A 1 101 ? 1.857 -12.355 10.983 1.00 84.94 101 GLN A C 1
ATOM 780 O O . GLN A 1 101 ? 2.265 -11.906 12.056 1.00 84.94 101 GLN A O 1
ATOM 785 N N . VAL A 1 102 ? 1.232 -11.594 10.078 1.00 90.31 102 VAL A N 1
ATOM 786 C CA . VAL A 1 102 ? 0.866 -10.201 10.335 1.00 90.31 102 VAL A CA 1
ATOM 787 C C . VAL A 1 102 ? -0.184 -10.176 11.441 1.00 90.31 102 VAL A C 1
ATOM 789 O O . VAL A 1 102 ? -1.239 -10.798 11.332 1.00 90.31 102 VAL A O 1
ATOM 792 N N . THR A 1 103 ? 0.114 -9.466 12.522 1.00 93.44 103 THR A N 1
ATOM 793 C CA . THR A 1 103 ? -0.819 -9.236 13.625 1.00 93.44 103 THR A CA 1
ATOM 794 C C . THR A 1 103 ? -0.855 -7.757 13.940 1.00 93.44 103 THR A C 1
ATOM 796 O O . THR A 1 103 ? 0.176 -7.085 13.953 1.00 93.44 103 THR A O 1
ATOM 799 N N . CYS A 1 104 ? -2.051 -7.245 14.195 1.00 95.00 104 CYS A N 1
ATOM 800 C CA . CYS A 1 104 ? -2.251 -5.858 14.563 1.00 95.00 104 CYS A CA 1
ATOM 801 C C . CYS A 1 104 ? -3.197 -5.799 15.761 1.00 95.00 104 CYS A C 1
ATOM 803 O O . CYS A 1 104 ? -4.204 -6.503 15.812 1.00 95.00 104 CYS A O 1
ATOM 805 N N . GLN A 1 105 ? -2.820 -5.023 16.769 1.00 94.38 105 GLN A N 1
ATOM 806 C CA . GLN A 1 105 ? -3.563 -4.876 18.013 1.00 94.38 105 GLN A CA 1
ATOM 807 C C . GLN A 1 105 ? -3.600 -3.403 18.381 1.00 94.38 105 GLN A C 1
ATOM 809 O O . GLN A 1 105 ? -2.601 -2.703 18.218 1.00 94.38 105 GLN A O 1
ATOM 814 N N . GLY A 1 106 ? -4.735 -2.945 18.899 1.00 94.69 106 GLY A N 1
ATOM 815 C CA . GLY A 1 106 ? -4.894 -1.571 19.348 1.00 94.69 106 GLY A CA 1
ATOM 816 C C . GLY A 1 106 ? -5.593 -1.476 20.694 1.00 94.69 106 GLY A C 1
ATOM 817 O O . GLY A 1 106 ? -6.401 -2.331 21.055 1.00 94.69 106 GLY A O 1
ATOM 818 N N . MET A 1 107 ? -5.275 -0.419 21.431 1.00 94.75 107 MET A N 1
ATOM 819 C CA . MET A 1 107 ? -5.906 -0.080 22.702 1.00 94.75 107 MET A CA 1
ATOM 820 C C . MET A 1 107 ? -6.206 1.414 22.734 1.00 94.75 107 MET A C 1
ATOM 822 O O . MET A 1 107 ? -5.327 2.217 22.426 1.00 94.75 107 MET A O 1
ATOM 826 N N . TYR A 1 108 ? -7.419 1.781 23.146 1.00 94.88 108 TYR A N 1
ATOM 827 C CA . TYR A 1 108 ? -7.780 3.179 23.349 1.00 94.88 108 TYR A CA 1
ATOM 828 C C . TYR A 1 108 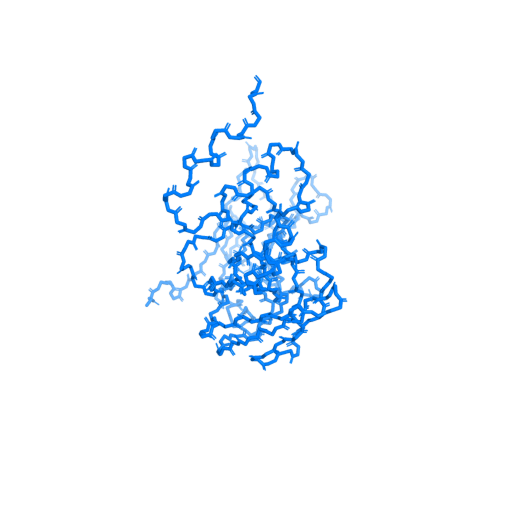? -7.486 3.624 24.777 1.00 94.88 108 TYR A C 1
ATOM 830 O O . TYR A 1 108 ? -7.721 2.888 25.738 1.00 94.88 108 TYR A O 1
ATOM 838 N N . ARG A 1 109 ? -6.956 4.838 24.907 1.00 93.31 109 ARG A N 1
ATOM 839 C CA . ARG A 1 109 ? -6.748 5.538 26.173 1.00 93.31 109 ARG A CA 1
ATOM 840 C C . ARG A 1 109 ? -6.647 7.036 25.894 1.00 93.31 109 ARG A C 1
ATOM 842 O O . ARG A 1 109 ? -5.934 7.421 24.978 1.00 93.31 109 ARG A O 1
ATOM 849 N N . ASP A 1 110 ? -7.332 7.855 26.691 1.00 89.56 110 ASP A N 1
ATOM 850 C CA . ASP A 1 110 ? -7.223 9.323 26.660 1.00 89.56 110 ASP A CA 1
ATOM 851 C C . ASP A 1 110 ? -7.394 9.925 25.239 1.00 89.56 110 ASP A C 1
ATOM 853 O O . ASP A 1 110 ? -6.579 10.726 24.794 1.00 89.56 110 ASP A O 1
ATOM 857 N N . GLU A 1 111 ? -8.434 9.500 24.501 1.00 91.06 111 GLU A N 1
ATOM 858 C CA . GLU A 1 111 ? -8.720 9.903 23.100 1.00 91.06 111 GLU A CA 1
ATOM 859 C C . GLU A 1 111 ? -7.610 9.546 22.082 1.00 91.06 111 GLU A C 1
ATOM 861 O O . GLU A 1 111 ? -7.556 10.063 20.963 1.00 91.06 111 GLU A O 1
ATOM 866 N N . GLN A 1 112 ? -6.731 8.606 22.435 1.00 96.62 112 GLN A N 1
ATOM 867 C CA . GLN A 1 112 ? -5.684 8.068 21.569 1.00 96.62 112 GLN A CA 1
ATOM 868 C C . GLN A 1 112 ? -5.844 6.559 21.381 1.00 96.62 112 GLN A C 1
ATOM 870 O O . GLN A 1 112 ? -6.254 5.838 22.288 1.00 96.62 112 GLN A O 1
ATOM 875 N N . CYS A 1 113 ? -5.473 6.072 20.201 1.00 97.12 113 CYS A N 1
ATOM 876 C CA . CYS A 1 113 ? -5.300 4.667 19.876 1.00 97.12 113 CYS A CA 1
ATOM 877 C C . CYS A 1 113 ? -3.804 4.328 19.870 1.00 97.12 113 CYS A C 1
ATOM 879 O O . CYS A 1 113 ? -3.037 4.831 19.045 1.00 97.12 113 CYS A O 1
ATOM 881 N N . TYR A 1 114 ? -3.392 3.455 20.783 1.00 97.69 114 TYR A N 1
ATOM 882 C CA . TYR A 1 114 ? -2.058 2.866 20.814 1.00 97.69 114 TYR A CA 1
ATOM 883 C C . TYR A 1 114 ? -2.076 1.601 19.971 1.00 97.69 114 TYR A C 1
ATOM 885 O O . TYR A 1 114 ? -2.712 0.619 20.356 1.00 97.69 114 TYR A O 1
ATOM 893 N N . LEU A 1 115 ? -1.384 1.624 18.836 1.00 97.88 115 LEU A N 1
ATOM 894 C CA . LEU A 1 115 ? -1.385 0.540 17.860 1.00 97.88 115 LEU A CA 1
ATOM 895 C C . LEU A 1 115 ? -0.037 -0.182 17.846 1.00 97.88 115 LEU A C 1
ATOM 897 O O . LEU A 1 115 ? 1.019 0.452 17.838 1.00 97.88 115 LEU A O 1
ATOM 901 N N . LEU A 1 116 ? -0.076 -1.510 17.798 1.00 97.75 116 LEU A N 1
ATOM 902 C CA . LEU A 1 116 ? 1.077 -2.388 17.641 1.00 97.75 116 LEU A CA 1
ATOM 903 C C . LEU A 1 116 ? 0.859 -3.294 16.430 1.00 97.75 116 LEU A C 1
ATOM 905 O O . LEU A 1 116 ? -0.067 -4.103 16.415 1.00 97.75 116 LEU A O 1
ATOM 909 N N . LEU A 1 117 ? 1.746 -3.186 15.446 1.00 97.31 117 LEU A N 1
ATOM 910 C CA . LEU A 1 117 ? 1.868 -4.128 14.338 1.00 97.31 117 LEU A CA 1
ATOM 911 C C . LEU A 1 117 ? 3.069 -5.038 14.586 1.00 97.31 117 LEU A C 1
ATOM 913 O O . LEU A 1 117 ? 4.141 -4.563 14.964 1.00 97.31 117 LEU A O 1
ATOM 917 N N . ARG A 1 118 ? 2.903 -6.333 14.324 1.00 96.00 118 ARG A N 1
ATOM 918 C CA . ARG A 1 118 ? 3.990 -7.314 14.265 1.00 96.00 118 ARG A CA 1
ATOM 919 C C . ARG A 1 118 ? 3.884 -8.143 12.995 1.00 96.00 118 ARG A C 1
ATOM 921 O O . ARG A 1 118 ? 2.782 -8.463 12.561 1.00 96.00 118 ARG A O 1
ATOM 928 N N . TRP A 1 119 ? 5.024 -8.509 12.428 1.00 93.94 119 TRP A N 1
ATOM 929 C CA . TRP A 1 119 ? 5.121 -9.345 11.232 1.00 93.94 119 TRP A CA 1
ATOM 930 C C . TRP A 1 119 ? 6.377 -10.214 11.290 1.00 93.94 119 TRP A C 1
ATOM 932 O O . TRP A 1 119 ? 7.316 -9.936 12.041 1.00 93.94 119 TRP A O 1
ATOM 942 N N . ARG A 1 120 ? 6.415 -11.270 10.477 1.00 90.12 120 ARG A N 1
ATOM 943 C CA . ARG A 1 120 ? 7.608 -12.094 10.273 1.00 90.12 120 ARG A CA 1
ATOM 944 C C . ARG A 1 120 ? 7.933 -12.232 8.794 1.00 90.12 120 ARG A C 1
ATOM 946 O O . ARG A 1 120 ? 7.050 -12.237 7.943 1.00 90.12 120 ARG A O 1
ATOM 953 N N . GLY A 1 121 ? 9.222 -12.383 8.510 1.00 82.38 121 GLY A N 1
ATOM 954 C CA . GLY A 1 121 ? 9.712 -12.575 7.150 1.00 82.38 121 GLY A CA 1
ATOM 955 C C . GLY A 1 121 ? 9.545 -11.341 6.260 1.00 82.38 121 GLY A C 1
ATOM 956 O O . GLY A 1 121 ? 9.357 -10.221 6.740 1.00 82.38 121 GLY A O 1
ATOM 957 N N . GLY A 1 122 ? 9.647 -11.578 4.954 1.00 77.25 122 GLY A N 1
ATOM 958 C CA . GLY A 1 122 ? 9.647 -10.551 3.919 1.00 77.25 122 GLY A CA 1
ATOM 959 C C . GLY A 1 122 ? 11.015 -9.912 3.689 1.00 77.25 122 GLY A C 1
ATOM 960 O O . GLY A 1 122 ? 11.828 -9.763 4.601 1.00 77.25 122 GLY A O 1
ATOM 961 N N . GLN A 1 123 ? 11.269 -9.520 2.439 1.00 81.06 123 GLN A N 1
ATOM 962 C CA . GLN A 1 123 ? 12.395 -8.647 2.115 1.00 81.06 123 GLN A CA 1
ATOM 963 C C . GLN A 1 123 ? 12.186 -7.293 2.808 1.00 81.06 123 GLN A C 1
ATOM 965 O O . GLN A 1 123 ? 11.062 -6.787 2.869 1.00 81.06 123 GLN A O 1
ATOM 970 N N . GLN A 1 124 ? 13.262 -6.691 3.317 1.00 85.94 124 GLN A N 1
ATOM 971 C CA . GLN A 1 124 ? 13.228 -5.321 3.827 1.00 85.94 124 GLN A CA 1
ATOM 972 C C . GLN A 1 124 ? 13.109 -4.339 2.663 1.00 85.94 124 GLN A C 1
ATOM 974 O O . GLN A 1 124 ? 14.101 -3.810 2.167 1.00 85.94 124 GLN A O 1
ATOM 979 N N . LEU A 1 125 ? 11.877 -4.155 2.201 1.00 91.38 125 LEU A N 1
ATOM 980 C CA . LEU A 1 125 ? 11.551 -3.148 1.209 1.00 91.38 125 LEU A CA 1
ATOM 981 C C . LEU A 1 125 ? 11.349 -1.782 1.875 1.00 91.38 125 LEU A C 1
ATOM 983 O O . LEU A 1 125 ? 10.931 -1.697 3.033 1.00 91.38 125 LEU A O 1
ATOM 987 N N . ARG A 1 126 ? 11.632 -0.720 1.124 1.00 92.44 126 ARG A N 1
ATOM 988 C CA . ARG A 1 126 ? 11.304 0.665 1.466 1.00 92.44 126 ARG A CA 1
ATOM 989 C C . ARG A 1 126 ? 9.840 0.962 1.178 1.00 92.44 126 ARG A C 1
ATOM 991 O O . ARG A 1 126 ? 9.137 0.166 0.556 1.00 92.44 126 ARG A O 1
ATOM 998 N N . HIS A 1 127 ? 9.384 2.124 1.641 1.00 92.38 127 HIS A N 1
ATOM 999 C CA . HIS A 1 127 ? 8.019 2.618 1.409 1.00 92.38 127 HIS A CA 1
ATOM 1000 C C . HIS A 1 127 ? 6.931 1.682 1.952 1.00 92.38 127 HIS A C 1
ATOM 1002 O O . HIS A 1 127 ? 5.807 1.644 1.449 1.00 92.38 127 HIS A O 1
ATOM 1008 N N . ARG A 1 128 ? 7.255 0.946 3.021 1.00 93.94 128 ARG A N 1
ATOM 1009 C CA . ARG A 1 128 ? 6.292 0.103 3.729 1.00 93.94 128 ARG A CA 1
ATOM 1010 C C . ARG A 1 128 ? 5.228 0.964 4.405 1.00 93.94 128 ARG A C 1
ATOM 1012 O O . ARG A 1 128 ? 5.516 2.031 4.966 1.00 93.94 128 ARG A O 1
ATOM 1019 N N . ARG A 1 129 ? 3.993 0.481 4.362 1.00 95.00 129 ARG A N 1
ATOM 1020 C CA . ARG A 1 129 ? 2.822 1.095 4.986 1.00 95.00 129 ARG A CA 1
ATOM 1021 C C . ARG A 1 129 ? 1.982 0.040 5.683 1.00 95.00 129 ARG A C 1
ATOM 1023 O O . ARG A 1 129 ? 1.925 -1.108 5.248 1.00 95.00 129 ARG A O 1
ATOM 1030 N N . LEU A 1 130 ? 1.319 0.467 6.746 1.00 96.31 130 LEU A N 1
ATOM 1031 C CA . LEU A 1 130 ? 0.134 -0.186 7.271 1.00 96.31 130 LEU A CA 1
ATOM 1032 C C . LEU A 1 130 ? -1.082 0.615 6.802 1.00 96.31 130 LEU A C 1
ATOM 1034 O O . LEU A 1 130 ? -1.187 1.800 7.116 1.00 96.31 130 LEU A O 1
ATOM 1038 N N . LEU A 1 131 ? -1.977 -0.025 6.056 1.00 96.50 131 LEU A N 1
ATOM 1039 C CA . LEU A 1 131 ? -3.267 0.531 5.661 1.00 96.50 131 LEU A CA 1
ATOM 1040 C C . LEU A 1 131 ? -4.356 -0.096 6.530 1.00 96.50 131 LEU A C 1
ATOM 1042 O O . LEU A 1 131 ? -4.431 -1.318 6.652 1.00 96.50 131 LEU A O 1
ATOM 1046 N N . LEU A 1 132 ? -5.195 0.729 7.151 1.00 97.25 132 LEU A N 1
ATOM 1047 C CA . LEU A 1 132 ? -6.316 0.283 7.979 1.00 97.25 132 LEU A CA 1
ATOM 1048 C C . LEU A 1 132 ? -7.629 0.638 7.286 1.00 97.25 132 LEU A C 1
ATOM 1050 O O . LEU A 1 132 ? -8.123 1.764 7.376 1.00 97.25 132 LEU A O 1
ATOM 1054 N N . TRP A 1 133 ? -8.203 -0.343 6.599 1.00 96.94 133 TRP A N 1
ATOM 1055 C CA . TRP A 1 133 ? -9.453 -0.213 5.863 1.00 96.94 133 TRP A CA 1
ATOM 1056 C C . TRP A 1 133 ? -10.637 -0.441 6.798 1.00 96.94 133 TRP A C 1
ATOM 1058 O O . TRP A 1 133 ? -10.847 -1.559 7.264 1.00 96.94 133 TRP A O 1
ATOM 1068 N N . SER A 1 134 ? -11.439 0.588 7.071 1.00 96.56 134 SER A N 1
ATOM 1069 C CA . SER A 1 134 ? -12.632 0.407 7.906 1.00 96.56 134 SER A CA 1
ATOM 1070 C C . SER A 1 134 ? -13.632 -0.527 7.221 1.00 96.56 134 SER A C 1
ATOM 1072 O O . SER A 1 134 ? -14.001 -0.320 6.058 1.00 96.56 134 SER A O 1
ATOM 1074 N N . LEU A 1 135 ? -14.078 -1.552 7.947 1.00 95.00 135 LEU A N 1
ATOM 1075 C CA . LEU A 1 135 ? -15.152 -2.445 7.510 1.00 95.00 135 LEU A CA 1
ATOM 1076 C C . LEU A 1 135 ? -16.530 -1.805 7.728 1.00 95.00 135 LEU A C 1
ATOM 1078 O O . LEU A 1 135 ? -17.461 -2.102 6.988 1.00 95.00 135 LEU A O 1
ATOM 1082 N N . TRP A 1 136 ? -16.638 -0.874 8.680 1.00 95.69 136 TRP A N 1
ATOM 1083 C CA . TRP A 1 136 ? -17.865 -0.112 8.941 1.00 95.69 136 TRP A CA 1
ATOM 1084 C C . TRP A 1 136 ? -18.021 1.114 8.033 1.00 95.69 136 TRP A C 1
ATOM 1086 O O . TRP A 1 136 ? -19.132 1.587 7.820 1.00 95.69 136 TRP A O 1
ATOM 1096 N N . ARG A 1 137 ? -16.920 1.610 7.451 1.00 95.31 137 ARG A N 1
ATOM 1097 C CA . ARG A 1 137 ? -16.908 2.737 6.502 1.00 95.31 137 ARG A CA 1
ATOM 1098 C C . ARG A 1 137 ? -16.250 2.327 5.180 1.00 95.31 137 ARG A C 1
ATOM 1100 O O . ARG A 1 137 ? -15.119 2.731 4.899 1.00 95.31 137 ARG A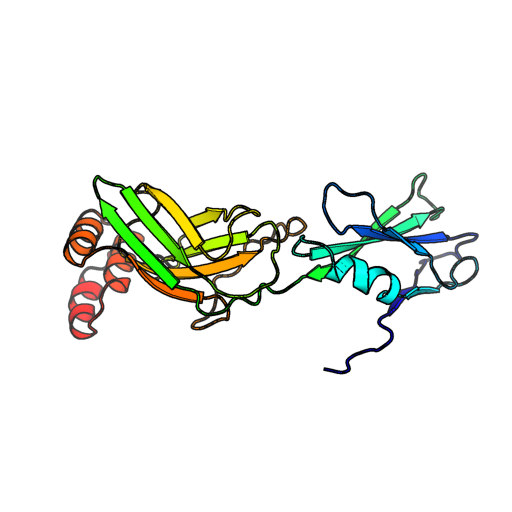 O 1
ATOM 1107 N N . PRO A 1 138 ? -16.917 1.514 4.341 1.00 93.12 138 PRO A N 1
ATOM 1108 C CA . PRO A 1 138 ? -16.367 1.079 3.060 1.00 93.12 138 PRO A CA 1
ATOM 1109 C C . PRO A 1 138 ? -16.099 2.229 2.077 1.00 93.12 138 PRO A C 1
ATOM 1111 O O . PRO A 1 138 ? -15.233 2.099 1.217 1.00 93.12 138 PRO A O 1
ATOM 1114 N N . TRP A 1 139 ? -16.802 3.353 2.232 1.00 93.50 139 TRP A N 1
ATOM 1115 C CA . TRP A 1 139 ? -16.620 4.578 1.445 1.00 93.50 139 TRP A CA 1
ATOM 1116 C C . TRP A 1 139 ? -15.446 5.453 1.903 1.00 93.50 139 TRP A C 1
ATOM 1118 O O . TRP A 1 139 ? -15.081 6.381 1.188 1.00 93.50 139 TRP A O 1
ATOM 1128 N N . ALA A 1 140 ? -14.882 5.213 3.090 1.00 93.81 140 ALA A N 1
ATOM 1129 C CA . ALA A 1 140 ? -13.764 6.002 3.595 1.00 93.81 140 ALA A CA 1
ATOM 1130 C C . ALA A 1 140 ? -12.420 5.454 3.075 1.00 93.81 140 ALA A C 1
ATOM 1132 O O . ALA A 1 140 ? -12.272 4.228 2.946 1.00 93.81 140 ALA A O 1
ATOM 1133 N N . PRO A 1 141 ? -11.433 6.335 2.816 1.00 94.56 141 PRO A N 1
ATOM 1134 C CA . PRO A 1 141 ? -10.065 5.907 2.545 1.00 94.56 141 PRO A CA 1
ATOM 1135 C C . PRO A 1 141 ? -9.468 5.196 3.774 1.00 94.56 141 PRO A C 1
ATOM 1137 O O . PRO A 1 141 ? -9.961 5.375 4.896 1.00 94.56 141 PRO A O 1
ATOM 1140 N N . PRO A 1 142 ? -8.423 4.372 3.591 1.00 96.50 142 PRO A N 1
ATOM 1141 C CA . PRO A 1 142 ? -7.755 3.736 4.713 1.00 96.50 142 PRO A CA 1
ATOM 1142 C C . PRO A 1 142 ? -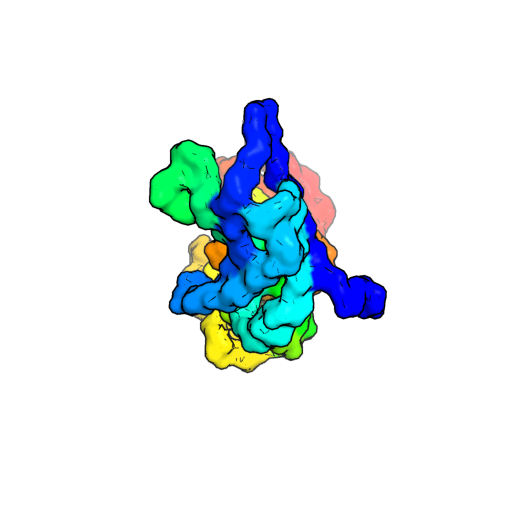7.029 4.777 5.568 1.00 96.50 142 PRO A C 1
ATOM 1144 O O . PRO A 1 142 ? -6.558 5.799 5.071 1.00 96.50 142 PRO A O 1
ATOM 1147 N N . VAL A 1 143 ? -6.871 4.485 6.859 1.00 97.19 143 VAL A N 1
ATOM 1148 C CA . VAL A 1 143 ? -5.879 5.205 7.667 1.00 97.19 143 VAL A CA 1
ATOM 1149 C C . VAL A 1 143 ? -4.505 4.664 7.294 1.00 97.19 143 VAL A C 1
ATOM 1151 O O . VAL A 1 143 ? -4.248 3.468 7.450 1.00 97.19 143 VAL A O 1
ATOM 1154 N N . GLU A 1 144 ? -3.635 5.537 6.796 1.00 97.00 144 GLU A N 1
ATOM 1155 C CA . GLU A 1 144 ? -2.291 5.167 6.359 1.00 97.00 144 GLU A CA 1
ATOM 1156 C C . GLU A 1 144 ? -1.252 5.481 7.431 1.00 97.00 144 GLU A C 1
ATOM 1158 O O . GLU A 1 144 ? -1.127 6.616 7.892 1.00 97.00 144 GLU A O 1
ATOM 1163 N N . LEU A 1 145 ? -0.463 4.475 7.805 1.00 97.62 145 LEU A N 1
ATOM 1164 C CA . LEU A 1 145 ? 0.592 4.612 8.800 1.00 97.62 145 LEU A CA 1
ATOM 1165 C C . LEU A 1 145 ? 1.942 4.185 8.202 1.00 97.62 145 LEU A C 1
ATOM 1167 O O . LEU A 1 145 ? 2.102 3.029 7.792 1.00 97.62 145 LEU A O 1
ATOM 1171 N N . PRO A 1 146 ? 2.942 5.085 8.135 1.00 96.75 146 PRO A N 1
ATOM 1172 C CA . PRO A 1 146 ? 4.258 4.740 7.621 1.00 96.75 146 PRO A CA 1
ATOM 1173 C C . PRO A 1 146 ? 4.985 3.765 8.544 1.00 96.75 146 PRO A C 1
ATOM 1175 O O . PRO A 1 146 ? 5.021 3.953 9.762 1.00 96.75 146 PRO A O 1
ATOM 1178 N N . ILE A 1 147 ? 5.595 2.739 7.945 1.00 96.19 147 ILE A N 1
ATOM 1179 C CA . ILE A 1 147 ? 6.517 1.825 8.621 1.00 96.19 147 ILE A CA 1
ATOM 1180 C C . ILE A 1 147 ? 7.940 2.266 8.245 1.00 96.19 147 ILE A C 1
ATOM 1182 O O . ILE A 1 147 ? 8.288 2.195 7.065 1.00 96.19 147 ILE A O 1
ATOM 1186 N N . PRO A 1 148 ? 8.765 2.725 9.204 1.00 95.12 148 PRO A N 1
ATOM 1187 C CA . PRO A 1 148 ? 10.141 3.138 8.932 1.00 95.12 148 PRO A CA 1
ATOM 1188 C C . PRO A 1 148 ? 10.971 2.010 8.314 1.00 95.12 148 PRO A C 1
ATOM 1190 O O . PRO A 1 148 ? 10.821 0.858 8.708 1.00 95.12 148 PRO A O 1
ATOM 1193 N N . ASP A 1 149 ? 11.906 2.317 7.416 1.00 92.69 149 ASP A N 1
ATOM 1194 C CA . ASP A 1 149 ? 12.768 1.311 6.766 1.00 92.69 149 ASP A CA 1
ATOM 1195 C C . ASP A 1 149 ? 13.612 0.509 7.772 1.00 92.69 149 ASP A C 1
ATOM 1197 O O . ASP A 1 149 ? 13.840 -0.685 7.593 1.00 92.69 149 ASP A O 1
ATOM 1201 N N . ALA A 1 150 ? 13.989 1.135 8.890 1.00 92.62 150 ALA A N 1
ATOM 1202 C CA . ALA A 1 150 ? 14.720 0.488 9.977 1.00 92.62 150 ALA A CA 1
ATOM 1203 C C . ALA A 1 150 ? 13.858 -0.457 10.840 1.00 92.62 150 ALA A C 1
ATOM 1205 O O . ALA A 1 150 ? 14.404 -1.214 11.639 1.00 92.62 150 ALA A O 1
ATOM 1206 N N . ALA A 1 151 ? 12.524 -0.432 10.716 1.00 93.1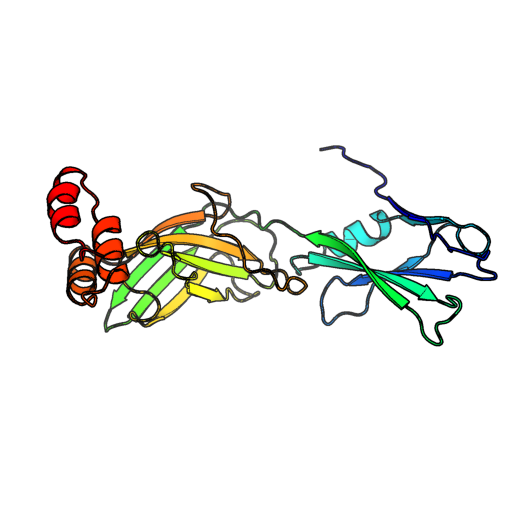9 151 ALA A N 1
ATOM 1207 C CA . ALA A 1 151 ? 11.650 -1.265 11.535 1.00 93.19 151 ALA A CA 1
ATOM 1208 C C . ALA A 1 151 ? 11.792 -2.752 11.166 1.00 93.19 151 ALA A C 1
ATOM 1210 O O . ALA A 1 151 ? 11.667 -3.143 9.993 1.00 93.19 151 ALA A O 1
ATOM 1211 N N . MET A 1 152 ? 12.027 -3.586 12.184 1.00 90.56 152 MET A N 1
ATOM 1212 C CA . MET A 1 152 ? 12.275 -5.023 12.051 1.00 90.56 152 MET A CA 1
ATOM 1213 C C . MET A 1 152 ? 11.248 -5.822 12.854 1.00 90.56 152 MET A C 1
ATOM 1215 O O . MET A 1 152 ? 11.346 -5.931 14.071 1.00 90.56 152 MET A O 1
ATOM 1219 N N . GLY A 1 153 ? 10.259 -6.392 12.166 1.00 92.25 153 GLY A N 1
ATOM 1220 C CA . GLY A 1 153 ? 9.275 -7.316 12.740 1.00 92.25 153 GLY A CA 1
ATOM 1221 C C . GLY A 1 153 ? 8.218 -6.688 13.654 1.00 92.25 153 GLY A C 1
ATOM 1222 O O . GLY A 1 153 ? 7.219 -7.344 13.944 1.00 92.25 153 GLY A O 1
ATOM 1223 N N . GLU A 1 154 ? 8.389 -5.439 14.089 1.00 95.62 154 GLU A N 1
ATOM 1224 C CA . GLU A 1 154 ? 7.370 -4.698 14.828 1.00 95.62 154 GLU A CA 1
ATOM 1225 C C . GLU A 1 154 ? 7.422 -3.186 14.588 1.00 95.62 154 GLU A C 1
ATOM 1227 O O . GLU A 1 154 ? 8.470 -2.624 14.269 1.00 95.62 154 GLU A O 1
ATOM 1232 N N . GLN A 1 155 ? 6.271 -2.531 14.757 1.00 97.50 155 GLN A N 1
ATOM 1233 C CA . GLN A 1 155 ? 6.131 -1.078 14.717 1.00 97.50 155 GLN A CA 1
ATOM 1234 C C . GLN A 1 155 ? 4.974 -0.636 15.620 1.00 97.50 155 GLN A C 1
ATOM 1236 O O . GLN A 1 155 ? 3.952 -1.320 15.724 1.00 97.50 155 GLN A O 1
ATOM 1241 N N . ARG A 1 156 ? 5.145 0.513 16.285 1.00 98.12 156 ARG A N 1
ATOM 1242 C CA . ARG A 1 156 ? 4.139 1.116 17.169 1.00 98.12 156 ARG A CA 1
ATOM 1243 C C . ARG A 1 156 ? 3.748 2.504 16.684 1.00 98.12 156 ARG A C 1
ATOM 1245 O O . ARG A 1 156 ? 4.595 3.239 16.177 1.00 98.12 156 ARG A O 1
ATOM 1252 N N . TRP A 1 157 ? 2.489 2.864 16.902 1.00 98.38 157 TRP A N 1
ATOM 1253 C CA . TRP A 1 157 ? 1.971 4.210 16.665 1.00 98.38 157 TRP A CA 1
ATOM 1254 C C . TRP A 1 157 ? 1.076 4.652 17.817 1.00 98.38 157 TRP A C 1
ATOM 1256 O O . TRP A 1 157 ? 0.475 3.831 18.511 1.00 98.38 157 TRP A O 1
ATOM 1266 N N . ILE A 1 158 ? 0.980 5.967 17.980 1.00 98.00 158 ILE A N 1
ATOM 1267 C CA . ILE A 1 158 ? -0.051 6.629 18.773 1.00 98.00 158 ILE A CA 1
ATOM 1268 C C . ILE A 1 158 ? -0.834 7.478 17.777 1.00 98.00 158 ILE A C 1
ATOM 1270 O O . ILE A 1 158 ? -0.256 8.347 17.126 1.00 98.00 158 ILE A O 1
ATOM 1274 N N . VAL A 1 159 ? -2.118 7.178 17.607 1.00 97.56 159 VAL A N 1
ATOM 1275 C CA . VAL A 1 159 ? -2.991 7.808 16.608 1.00 97.56 159 VAL A CA 1
ATOM 1276 C C . VAL A 1 159 ? -4.172 8.443 17.330 1.00 97.56 159 VAL A C 1
ATOM 1278 O O . VAL A 1 159 ? -4.696 7.851 18.267 1.00 97.56 159 VAL A O 1
ATOM 1281 N N . ALA A 1 160 ? -4.608 9.635 16.927 1.00 97.12 160 ALA A N 1
ATOM 1282 C CA . ALA A 1 160 ? -5.806 10.242 17.505 1.00 97.12 160 ALA A CA 1
ATOM 1283 C C . ALA A 1 160 ? -7.039 9.359 17.245 1.00 97.12 160 ALA A C 1
ATOM 1285 O O . ALA A 1 160 ? -7.200 8.826 16.143 1.00 97.12 160 ALA A O 1
ATOM 1286 N N . ALA A 1 161 ? -7.921 9.218 18.237 1.00 94.19 161 ALA A N 1
ATOM 1287 C CA . ALA A 1 161 ? -9.142 8.423 18.101 1.00 94.19 161 ALA A CA 1
ATOM 1288 C C . ALA A 1 161 ? -10.086 8.973 17.020 1.00 94.19 161 ALA A C 1
ATOM 1290 O O . ALA A 1 161 ? -10.817 8.214 16.399 1.00 94.19 161 ALA A O 1
ATOM 1291 N N . GLU A 1 162 ? -10.029 10.272 16.733 1.00 93.44 162 GLU A N 1
ATOM 1292 C CA . GLU A 1 162 ? -10.766 10.884 15.623 1.00 93.44 162 GLU A CA 1
ATOM 1293 C C . GLU A 1 162 ? -10.284 10.375 14.254 1.00 93.44 162 GLU A C 1
ATOM 1295 O O . GLU A 1 162 ? -11.087 10.139 13.351 1.00 93.44 162 GLU A O 1
ATOM 1300 N N . THR A 1 163 ? -8.972 10.163 14.104 1.00 95.94 163 THR A N 1
ATOM 1301 C CA . THR A 1 163 ? -8.364 9.635 12.874 1.00 95.94 163 THR A CA 1
ATOM 1302 C C . THR A 1 163 ? -8.582 8.131 12.751 1.00 95.94 163 THR A C 1
ATOM 1304 O O . THR A 1 163 ? -8.906 7.640 11.672 1.00 95.94 163 THR A O 1
ATOM 1307 N N . LEU A 1 164 ? -8.429 7.393 13.853 1.00 97.00 164 LEU A N 1
ATOM 1308 C CA . LEU A 1 164 ? -8.614 5.945 13.908 1.00 97.00 164 LEU A CA 1
ATOM 1309 C C . LEU A 1 164 ? -9.661 5.595 14.976 1.00 97.00 164 LEU A C 1
ATOM 1311 O O . LEU A 1 164 ? -9.288 5.190 16.080 1.00 97.00 164 LEU A O 1
ATOM 1315 N N . PRO A 1 165 ? -10.964 5.761 14.687 1.00 95.94 165 PRO A N 1
ATOM 1316 C CA . PRO A 1 165 ? -12.019 5.503 15.661 1.00 95.94 165 PRO A CA 1
ATOM 1317 C C . PRO A 1 165 ? -12.227 4.005 15.906 1.00 95.94 165 PRO A C 1
ATOM 1319 O O . PRO A 1 165 ? -11.882 3.193 15.041 1.00 95.94 165 PRO A O 1
ATOM 1322 N N . PRO A 1 166 ? -12.798 3.620 17.063 1.00 95.75 166 PRO A N 1
ATOM 1323 C CA . PRO A 1 166 ? -13.098 2.227 17.372 1.00 95.75 166 PRO A CA 1
ATOM 1324 C C . PRO A 1 166 ? -13.960 1.570 16.292 1.00 95.75 166 PRO A C 1
ATOM 1326 O O . PRO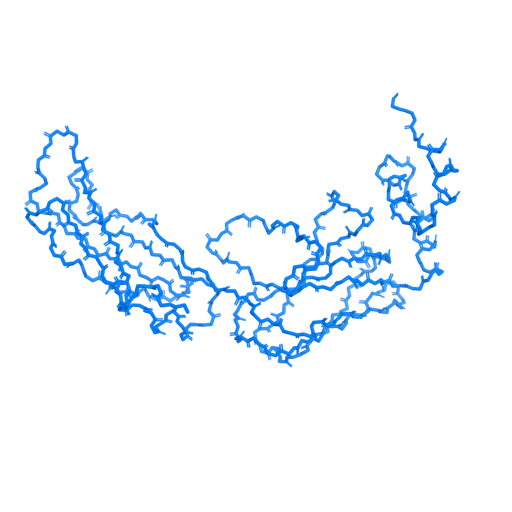 A 1 166 ? -14.902 2.177 15.787 1.00 95.75 166 PRO A O 1
ATOM 1329 N N . GLY A 1 167 ? -13.666 0.314 15.969 1.00 95.31 167 GLY A N 1
ATOM 1330 C CA . GLY A 1 167 ? -14.458 -0.471 15.032 1.00 95.31 167 GLY A CA 1
ATOM 1331 C C . GLY A 1 167 ? -13.707 -1.624 14.390 1.00 95.31 167 GLY A C 1
ATOM 1332 O O . GLY A 1 167 ? -12.578 -1.936 14.768 1.00 95.31 167 GLY A O 1
ATOM 1333 N N . ALA A 1 168 ? -14.348 -2.275 13.424 1.00 95.44 168 ALA A N 1
ATOM 1334 C CA . ALA A 1 168 ? -13.738 -3.358 12.667 1.00 95.44 168 ALA A CA 1
ATOM 1335 C C . ALA A 1 168 ? -12.946 -2.812 11.468 1.00 95.44 168 ALA A C 1
ATOM 1337 O O . ALA A 1 168 ? -13.427 -1.957 10.715 1.00 95.44 168 ALA A O 1
ATOM 1338 N N . TYR A 1 169 ? -11.728 -3.319 11.288 1.00 96.00 169 TYR A N 1
ATOM 1339 C CA . TYR A 1 169 ? -10.805 -2.910 10.234 1.00 96.00 169 TYR A CA 1
ATOM 1340 C C . TYR A 1 169 ? -10.160 -4.120 9.576 1.00 96.00 169 TYR A C 1
ATOM 1342 O O . TYR A 1 169 ? -9.855 -5.108 10.237 1.00 96.00 169 TYR A O 1
ATOM 1350 N N . ARG A 1 170 ? -9.854 -3.985 8.290 1.00 95.69 170 ARG A N 1
ATOM 1351 C CA . ARG A 1 170 ? -8.869 -4.819 7.612 1.00 95.69 170 ARG A CA 1
ATOM 1352 C C . ARG A 1 170 ? -7.532 -4.100 7.620 1.00 95.69 170 ARG A C 1
ATOM 1354 O O . ARG A 1 170 ? -7.378 -3.064 6.977 1.00 95.69 170 ARG A O 1
ATOM 1361 N N . ALA A 1 171 ? -6.585 -4.640 8.372 1.00 95.44 171 ALA A N 1
ATOM 1362 C CA . ALA A 1 171 ? -5.209 -4.181 8.388 1.00 95.44 171 ALA A CA 1
ATOM 1363 C C . ALA A 1 171 ? -4.437 -4.843 7.246 1.00 95.44 171 ALA A C 1
ATOM 1365 O O . ALA A 1 171 ? -4.455 -6.063 7.114 1.00 95.44 171 ALA A O 1
ATOM 1366 N N . GLU A 1 172 ? -3.747 -4.047 6.441 1.00 94.56 172 GLU A N 1
ATOM 1367 C CA . GLU A 1 172 ? -2.917 -4.494 5.326 1.00 94.56 172 GLU A CA 1
ATOM 1368 C C . GLU A 1 172 ? -1.507 -3.933 5.489 1.00 94.56 172 GLU A C 1
ATOM 1370 O O . GLU A 1 172 ? -1.311 -2.717 5.523 1.00 94.56 172 GLU A O 1
ATOM 1375 N N . MET A 1 173 ? -0.512 -4.814 5.569 1.00 93.62 173 MET A N 1
ATOM 1376 C CA . MET A 1 173 ? 0.884 -4.407 5.457 1.00 93.62 173 MET A CA 1
ATOM 1377 C C . MET A 1 173 ? 1.310 -4.496 3.992 1.00 93.62 173 MET A C 1
ATOM 1379 O O . MET A 1 173 ? 1.324 -5.580 3.413 1.00 93.62 173 MET A O 1
ATOM 1383 N N . THR A 1 174 ? 1.682 -3.361 3.405 1.00 91.94 174 THR A N 1
ATOM 1384 C CA . THR A 1 174 ? 1.971 -3.248 1.969 1.00 91.94 174 THR A CA 1
ATOM 1385 C C . THR A 1 174 ? 3.167 -2.334 1.692 1.00 91.94 174 THR A C 1
ATOM 1387 O O . THR A 1 174 ? 3.780 -1.783 2.612 1.00 91.94 174 THR A O 1
ATOM 1390 N N . VAL A 1 175 ? 3.521 -2.189 0.416 1.00 91.88 175 VAL A N 1
ATOM 1391 C CA . VAL A 1 175 ? 4.518 -1.237 -0.086 1.00 91.88 175 VAL A CA 1
ATOM 1392 C C . VAL A 1 175 ? 3.864 -0.293 -1.084 1.00 91.88 175 VAL A C 1
ATOM 1394 O O . VAL A 1 175 ? 3.111 -0.727 -1.953 1.00 91.88 175 VAL A O 1
ATOM 1397 N N . ILE A 1 176 ? 4.159 1.000 -0.967 1.00 89.44 176 ILE A N 1
ATOM 1398 C CA . ILE A 1 176 ? 3.695 1.998 -1.932 1.00 89.44 176 ILE A CA 1
ATOM 1399 C C . ILE A 1 176 ? 4.748 2.150 -3.019 1.00 89.44 176 ILE A C 1
ATOM 1401 O O . ILE A 1 176 ? 5.913 2.414 -2.732 1.00 89.44 176 ILE A O 1
ATOM 1405 N N . ASP A 1 177 ? 4.322 1.970 -4.264 1.00 86.69 177 ASP A N 1
ATOM 1406 C CA . ASP A 1 177 ? 5.152 2.184 -5.444 1.00 86.69 177 ASP A CA 1
ATOM 1407 C C . ASP A 1 177 ? 5.341 3.695 -5.680 1.00 86.69 177 ASP A C 1
ATOM 1409 O O . ASP A 1 177 ? 4.359 4.372 -5.997 1.00 86.69 177 ASP A O 1
ATOM 1413 N N . PRO A 1 178 ? 6.571 4.234 -5.561 1.00 84.12 178 PRO A N 1
ATOM 1414 C CA . PRO A 1 178 ? 6.834 5.663 -5.738 1.00 84.12 178 PRO A CA 1
ATOM 1415 C C . PRO A 1 178 ? 6.629 6.147 -7.181 1.00 84.12 178 PRO A C 1
ATOM 1417 O O . PRO A 1 178 ? 6.463 7.341 -7.408 1.00 84.12 178 PRO A O 1
ATOM 1420 N N . TRP A 1 179 ? 6.608 5.239 -8.159 1.00 85.31 179 TRP A N 1
ATOM 1421 C CA . TRP A 1 179 ? 6.383 5.552 -9.572 1.00 85.31 179 TRP A CA 1
ATOM 1422 C C . TRP A 1 179 ? 4.898 5.500 -9.955 1.00 85.31 179 TRP A C 1
ATOM 1424 O O . TRP A 1 179 ? 4.542 5.746 -11.107 1.00 85.31 179 TRP A O 1
ATOM 1434 N N . SER A 1 180 ? 4.018 5.132 -9.017 1.00 83.69 180 SER A N 1
ATOM 1435 C CA . SER A 1 180 ? 2.577 5.025 -9.233 1.00 83.69 180 SER A CA 1
ATOM 1436 C C . SER A 1 180 ? 1.837 6.176 -8.563 1.00 83.69 180 SER A C 1
ATOM 1438 O O . SER A 1 180 ? 1.928 6.354 -7.356 1.00 83.69 180 SER A O 1
ATOM 1440 N N . SER A 1 181 ? 0.996 6.883 -9.315 1.00 80.69 181 SER A N 1
ATOM 1441 C CA . SER A 1 181 ? -0.006 7.797 -8.744 1.00 80.69 181 SER A CA 1
ATOM 1442 C C . SER A 1 181 ? -1.316 7.095 -8.370 1.00 80.69 181 SER A C 1
ATOM 1444 O O . SER A 1 181 ? -2.247 7.728 -7.879 1.00 80.69 181 SER A O 1
ATOM 1446 N N . ARG A 1 182 ? -1.428 5.788 -8.640 1.00 81.44 182 ARG A N 1
ATOM 1447 C CA . ARG A 1 182 ? -2.650 5.024 -8.387 1.00 81.44 182 ARG A CA 1
ATOM 1448 C C . ARG A 1 182 ? -2.784 4.705 -6.901 1.00 81.44 182 ARG A C 1
ATOM 1450 O O . ARG A 1 182 ? -1.909 4.042 -6.347 1.00 81.44 182 ARG A O 1
ATOM 1457 N N . GLU A 1 183 ? -3.918 5.082 -6.319 1.00 79.50 183 GLU A N 1
ATOM 1458 C CA . GLU A 1 183 ? -4.296 4.661 -4.970 1.00 79.50 183 GLU A CA 1
ATOM 1459 C C . GLU A 1 183 ? -4.374 3.127 -4.869 1.00 79.50 183 GLU A C 1
ATOM 1461 O O . GLU A 1 183 ? -4.852 2.463 -5.805 1.00 79.50 183 GLU A O 1
ATOM 1466 N N . PRO A 1 184 ? -3.908 2.539 -3.753 1.00 82.88 184 PRO A N 1
ATOM 1467 C CA . PRO A 1 184 ? -3.999 1.103 -3.552 1.00 82.88 184 PRO A CA 1
ATOM 1468 C C . PRO A 1 184 ? -5.476 0.683 -3.548 1.00 82.88 184 PRO A C 1
ATOM 1470 O O . PRO A 1 184 ? -6.296 1.313 -2.879 1.00 82.88 184 PRO A O 1
ATOM 1473 N N . PRO A 1 185 ? -5.865 -0.361 -4.300 1.00 87.12 185 PRO A N 1
ATOM 1474 C CA . PRO A 1 185 ? -7.225 -0.867 -4.224 1.00 87.12 185 PRO A CA 1
ATOM 1475 C C . PRO A 1 185 ? -7.460 -1.510 -2.855 1.00 87.12 185 PRO A C 1
ATOM 1477 O O . PRO A 1 185 ? -6.568 -2.157 -2.311 1.00 87.12 185 PRO A O 1
ATOM 1480 N N . ARG A 1 186 ? -8.688 -1.401 -2.335 1.00 90.38 186 ARG A N 1
ATOM 1481 C CA . ARG A 1 186 ? -9.077 -2.113 -1.114 1.00 90.38 186 ARG A CA 1
ATOM 1482 C C . ARG A 1 186 ? -8.832 -3.623 -1.288 1.00 90.38 186 ARG A C 1
ATOM 1484 O O . ARG A 1 186 ? -9.313 -4.195 -2.272 1.00 90.38 186 ARG A O 1
ATOM 1491 N N . PRO A 1 187 ? -8.148 -4.286 -0.344 1.00 89.31 187 PRO A N 1
ATOM 1492 C CA . PRO A 1 187 ? -7.848 -5.703 -0.449 1.00 89.31 187 PRO A CA 1
ATOM 1493 C C . PRO A 1 187 ? -9.096 -6.577 -0.288 1.00 89.31 187 PRO A C 1
ATOM 1495 O O . PRO A 1 187 ? -9.965 -6.333 0.560 1.00 89.31 187 PRO A O 1
ATOM 1498 N N . PHE A 1 188 ? -9.143 -7.661 -1.064 1.00 84.56 188 PHE A N 1
ATOM 1499 C CA . PHE A 1 188 ? -10.119 -8.734 -0.879 1.00 84.56 188 PHE A CA 1
ATOM 1500 C C . PHE A 1 188 ? -9.916 -9.447 0.464 1.00 84.56 188 PHE A C 1
ATOM 1502 O O . PHE A 1 188 ? -8.847 -9.359 1.080 1.00 84.56 188 PHE A O 1
ATOM 1509 N N . ASP A 1 189 ? -10.955 -10.161 0.906 1.00 78.75 189 ASP A N 1
ATOM 1510 C CA . ASP A 1 189 ? -10.891 -10.951 2.134 1.00 78.75 189 ASP A CA 1
ATOM 1511 C C . ASP A 1 189 ? -9.774 -11.995 2.063 1.00 78.75 189 ASP A C 1
ATOM 1513 O O . ASP A 1 189 ? -9.614 -12.679 1.051 1.00 78.75 189 ASP A O 1
ATOM 1517 N N . ARG A 1 190 ? -8.987 -12.078 3.142 1.00 77.31 190 ARG A N 1
ATOM 1518 C CA . ARG A 1 190 ? -7.852 -13.004 3.309 1.00 77.31 190 ARG A CA 1
ATOM 1519 C C . ARG A 1 190 ? -6.775 -12.904 2.226 1.00 77.31 190 ARG A C 1
ATOM 1521 O O . ARG A 1 190 ? -6.103 -13.891 1.924 1.00 77.31 190 ARG A O 1
ATOM 1528 N N . SER A 1 191 ? -6.588 -11.726 1.638 1.00 83.00 191 SER A N 1
ATOM 1529 C CA . SER A 1 191 ? -5.444 -11.494 0.753 1.00 83.00 191 SER A CA 1
ATOM 1530 C C . SER A 1 191 ? -4.115 -11.555 1.533 1.00 83.00 191 SER A C 1
ATOM 1532 O O . SER A 1 191 ? -4.086 -11.268 2.736 1.00 83.00 191 SER A O 1
ATOM 1534 N N . PRO A 1 192 ? -2.998 -11.958 0.896 1.00 82.00 192 PRO A N 1
ATOM 1535 C CA . PRO A 1 192 ? -1.699 -12.012 1.564 1.00 82.00 192 PRO A CA 1
ATOM 1536 C C . PRO A 1 192 ? -1.322 -10.674 2.210 1.00 82.00 192 PRO A C 1
ATOM 1538 O O . PRO A 1 192 ? -1.532 -9.622 1.617 1.00 82.00 192 PRO A O 1
ATOM 1541 N N . GLY A 1 193 ? -0.761 -10.716 3.421 1.00 85.00 193 GLY A N 1
ATOM 1542 C CA . GLY A 1 193 ? -0.386 -9.506 4.163 1.00 85.00 193 GLY A CA 1
ATOM 1543 C C . GLY A 1 193 ? -1.550 -8.772 4.839 1.00 85.00 193 GLY A C 1
ATOM 1544 O O . GLY A 1 193 ? -1.325 -7.702 5.409 1.00 85.00 193 GLY A O 1
ATOM 1545 N N . THR A 1 194 ? -2.764 -9.341 4.821 1.00 91.38 194 THR A N 1
ATOM 1546 C CA . THR A 1 194 ? -3.935 -8.774 5.508 1.00 91.38 194 THR A CA 1
ATOM 1547 C C . THR A 1 194 ? -4.356 -9.549 6.750 1.00 91.38 194 THR A C 1
ATOM 1549 O O . THR A 1 194 ? -4.171 -10.763 6.847 1.00 91.38 194 THR A O 1
ATOM 1552 N N . VAL A 1 195 ? -4.936 -8.829 7.711 1.00 92.62 195 VAL A N 1
ATOM 1553 C CA . VAL A 1 195 ? -5.573 -9.382 8.908 1.00 92.62 195 VAL A CA 1
ATOM 1554 C C . VAL A 1 195 ? -6.756 -8.506 9.312 1.00 92.62 195 VAL A C 1
ATOM 1556 O O . VAL A 1 195 ? -6.634 -7.283 9.391 1.00 92.62 195 VAL A O 1
ATOM 1559 N N . ASP A 1 196 ? -7.901 -9.126 9.580 1.00 94.12 196 ASP A N 1
ATOM 1560 C CA . ASP A 1 196 ? -9.058 -8.415 10.119 1.00 94.12 196 ASP A CA 1
ATOM 1561 C C . ASP A 1 196 ? -8.908 -8.272 11.635 1.00 94.12 196 ASP A C 1
ATOM 1563 O O . ASP A 1 196 ? -8.569 -9.223 12.344 1.00 94.12 196 ASP A O 1
ATOM 1567 N N . ILE A 1 197 ? -9.124 -7.056 12.127 1.00 94.12 197 ILE A N 1
ATOM 1568 C CA . ILE A 1 197 ? -8.940 -6.675 13.523 1.00 94.12 197 ILE A CA 1
ATOM 1569 C C . ILE A 1 197 ? -10.142 -5.885 14.021 1.00 94.12 197 ILE A C 1
ATOM 1571 O O . ILE A 1 197 ? -10.807 -5.168 13.272 1.00 94.12 197 ILE A O 1
ATOM 1575 N N . VAL A 1 198 ? -10.379 -5.976 15.323 1.00 95.12 198 VAL A N 1
ATOM 1576 C CA . VAL A 1 198 ? -11.375 -5.164 16.014 1.00 95.12 198 VAL A CA 1
ATOM 1577 C C . VAL A 1 198 ? -10.632 -4.211 16.936 1.00 95.12 198 VAL A C 1
ATOM 1579 O O . VAL A 1 198 ? -9.933 -4.632 17.858 1.00 95.12 198 VAL A O 1
ATOM 1582 N N . LEU A 1 199 ? -10.755 -2.919 16.652 1.00 95.19 199 LEU A N 1
ATOM 1583 C CA . LEU A 1 199 ? -10.190 -1.851 17.455 1.00 95.19 199 LEU A CA 1
ATOM 1584 C C . LEU A 1 199 ? -11.223 -1.368 18.471 1.00 95.19 199 LEU A C 1
ATOM 1586 O O . LEU A 1 199 ? -12.365 -1.046 18.136 1.00 95.19 199 LEU A O 1
ATOM 1590 N N . GLY A 1 200 ? -10.780 -1.291 19.721 1.00 92.38 200 GLY A N 1
ATOM 1591 C CA . GLY A 1 200 ? -11.576 -0.819 20.843 1.00 92.38 200 GLY A CA 1
ATOM 1592 C C . GLY A 1 200 ? -12.499 -1.876 21.433 1.00 92.38 200 GLY A C 1
ATOM 1593 O O . GLY A 1 200 ? -12.900 -2.846 20.793 1.00 92.38 200 GLY A O 1
ATOM 1594 N N . ARG A 1 201 ? -12.806 -1.695 22.713 1.00 91.88 201 ARG A N 1
ATOM 1595 C CA . ARG A 1 201 ? -13.747 -2.528 23.460 1.00 91.88 201 ARG A CA 1
ATOM 1596 C C . ARG A 1 201 ? -15.171 -2.211 23.020 1.00 91.88 201 ARG A C 1
ATOM 1598 O O . ARG A 1 201 ? -15.467 -1.098 22.590 1.00 91.88 201 ARG A O 1
ATOM 1605 N N . ARG A 1 202 ? -16.094 -3.146 23.257 1.00 90.25 202 ARG A N 1
ATOM 1606 C CA . ARG A 1 202 ? -17.517 -2.963 22.926 1.00 90.25 202 ARG A CA 1
ATOM 1607 C C . ARG A 1 202 ? -18.103 -1.654 23.476 1.00 90.25 202 ARG A C 1
ATOM 1609 O O . ARG A 1 202 ? -18.855 -0.983 22.782 1.00 90.25 202 ARG A O 1
ATOM 1616 N N . ALA A 1 203 ? -17.729 -1.251 24.693 1.00 90.44 203 ALA A 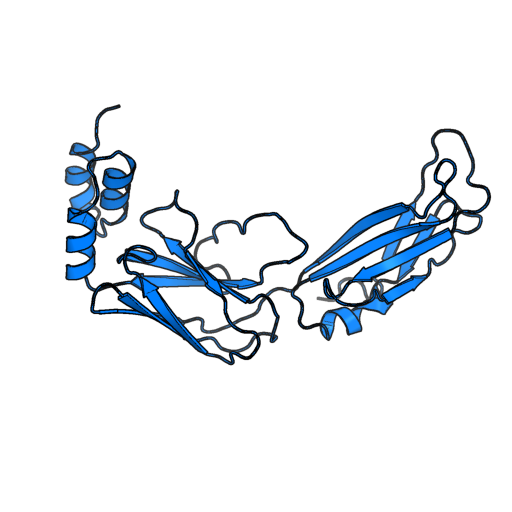N 1
ATOM 1617 C CA . ALA A 1 203 ? -18.180 0.013 25.280 1.00 90.44 203 ALA A CA 1
ATOM 1618 C C . ALA A 1 203 ? -17.686 1.250 24.501 1.00 90.44 203 ALA A C 1
ATOM 1620 O O . ALA A 1 203 ? -18.455 2.183 24.287 1.00 90.44 203 ALA A O 1
ATOM 1621 N N . GLU A 1 204 ? -16.432 1.241 24.045 1.00 92.44 204 GLU A N 1
ATOM 1622 C CA . GLU A 1 204 ? -15.828 2.329 23.262 1.00 92.44 204 GLU A CA 1
ATOM 1623 C C . GLU A 1 204 ? -16.490 2.434 21.884 1.00 92.44 204 GLU A C 1
ATOM 1625 O O . GLU A 1 204 ? -16.845 3.525 21.443 1.00 92.44 204 GLU A O 1
ATOM 1630 N N . GLN A 1 205 ? -16.751 1.290 21.249 1.00 93.19 205 GLN A N 1
ATOM 1631 C CA . GLN A 1 205 ? -17.482 1.205 19.984 1.00 93.19 205 GLN A CA 1
ATOM 1632 C C . GLN A 1 205 ? -18.904 1.755 20.105 1.00 93.19 205 GLN A C 1
ATOM 1634 O O . GLN A 1 205 ? -19.322 2.572 19.291 1.00 93.19 205 GLN A O 1
ATOM 1639 N N . LEU A 1 206 ? -19.645 1.365 21.145 1.00 91.75 206 LEU A N 1
ATOM 1640 C CA . LEU A 1 206 ? -21.003 1.868 21.367 1.00 91.75 206 LEU A CA 1
ATOM 1641 C C . LEU A 1 206 ? -21.023 3.380 21.617 1.00 91.75 206 LEU A C 1
ATOM 1643 O O . LEU A 1 206 ? -21.913 4.069 21.120 1.00 91.75 206 LEU A O 1
ATOM 1647 N N . LEU A 1 207 ? -20.055 3.908 22.372 1.00 92.38 207 LEU A N 1
ATOM 1648 C CA . LEU A 1 207 ? -19.925 5.351 22.586 1.00 92.38 207 LEU A CA 1
ATOM 1649 C C . LEU A 1 207 ? -19.623 6.090 21.281 1.00 92.38 207 LEU A C 1
ATOM 1651 O O . LEU A 1 207 ? -20.235 7.126 21.028 1.00 92.38 207 LEU A O 1
ATOM 1655 N N . TYR A 1 208 ? -18.735 5.549 20.446 1.00 93.88 208 TYR A N 1
ATOM 1656 C CA . TYR A 1 208 ? -18.439 6.095 19.123 1.00 93.88 208 TYR A CA 1
ATOM 1657 C C . TYR A 1 208 ? -19.685 6.121 18.225 1.00 93.88 208 TYR A C 1
ATOM 1659 O O . TYR A 1 208 ? -20.084 7.186 17.757 1.00 93.88 208 TYR A O 1
ATOM 1667 N N . LEU A 1 209 ? -20.366 4.982 18.065 1.00 93.69 209 LEU A N 1
ATOM 1668 C CA . LEU A 1 209 ? -21.542 4.854 17.196 1.00 93.69 209 LEU A CA 1
ATOM 1669 C C . LEU A 1 209 ? -22.706 5.764 17.622 1.00 93.69 209 LEU A C 1
ATOM 1671 O O . LEU A 1 209 ? -23.429 6.284 16.770 1.00 93.69 209 LEU A O 1
ATOM 1675 N N . ARG A 1 210 ? -22.875 5.996 18.933 1.00 92.81 210 ARG A N 1
ATOM 1676 C CA . ARG A 1 210 ? -23.874 6.934 19.481 1.00 92.81 210 ARG A CA 1
ATOM 1677 C C . ARG A 1 210 ? -23.560 8.400 19.190 1.00 92.81 210 ARG A C 1
ATOM 1679 O O . ARG A 1 210 ? -24.475 9.214 19.196 1.00 92.81 210 ARG A O 1
ATOM 1686 N N . ARG A 1 211 ? -22.286 8.742 18.983 1.00 93.19 211 ARG A N 1
ATOM 1687 C CA . ARG A 1 211 ? -21.840 10.104 18.653 1.00 93.19 211 ARG A CA 1
ATOM 1688 C C . ARG A 1 211 ? -21.862 10.385 17.151 1.00 93.19 211 ARG A C 1
ATOM 1690 O O . ARG A 1 211 ? -21.682 11.537 16.766 1.00 93.19 211 ARG A O 1
ATOM 1697 N N . LEU A 1 212 ? -22.063 9.365 16.310 1.00 93.19 212 LEU A N 1
ATOM 1698 C CA . LEU A 1 212 ? -22.161 9.561 14.867 1.00 93.19 212 LEU A CA 1
ATOM 1699 C C . LEU A 1 212 ? -23.325 10.502 14.532 1.00 93.19 212 LEU A C 1
ATOM 1701 O O . LEU A 1 212 ? -24.404 10.351 15.113 1.00 93.19 212 LEU A O 1
ATOM 1705 N N . PRO A 1 213 ? -23.137 11.435 13.586 1.00 92.38 213 PRO A N 1
ATOM 1706 C CA . PRO A 1 213 ? -24.199 12.334 13.164 1.00 92.38 213 PRO A CA 1
ATOM 1707 C C . PRO A 1 213 ? -25.327 11.558 12.469 1.00 92.38 213 PRO A C 1
ATOM 1709 O O . PRO A 1 213 ? -25.086 10.531 11.833 1.00 92.38 213 PRO A O 1
ATOM 1712 N N . GLU A 1 214 ? -26.554 12.080 12.543 1.00 91.69 214 GLU A N 1
ATOM 1713 C CA . GLU A 1 214 ? -27.739 11.521 11.870 1.00 91.69 214 GLU A CA 1
ATOM 1714 C C . GLU A 1 214 ? -27.721 11.810 10.358 1.00 91.69 214 GLU A C 1
ATOM 1716 O O . GLU A 1 214 ? -28.533 12.561 9.823 1.00 91.69 214 GLU A O 1
ATOM 1721 N N . THR A 1 215 ? -26.741 11.236 9.661 1.00 94.00 215 THR A N 1
ATOM 1722 C CA . THR A 1 215 ? -26.596 11.284 8.200 1.00 94.00 215 THR A CA 1
ATOM 1723 C C . THR A 1 215 ? -26.763 9.888 7.605 1.00 94.00 215 THR A C 1
ATOM 1725 O O . THR A 1 215 ? -26.668 8.889 8.318 1.00 94.00 215 THR A O 1
ATOM 1728 N N . LEU A 1 216 ? -26.949 9.788 6.283 1.00 92.12 216 LEU A N 1
ATOM 1729 C CA . LEU A 1 216 ? -26.998 8.492 5.595 1.00 92.12 216 LEU A CA 1
ATOM 1730 C C . LEU A 1 216 ? -25.740 7.651 5.866 1.00 92.12 216 LEU A C 1
ATOM 1732 O O . LEU A 1 216 ? -25.847 6.471 6.177 1.00 92.12 216 LEU A O 1
ATOM 1736 N N . GLN A 1 217 ? -24.552 8.260 5.792 1.00 93.62 217 GLN A N 1
ATOM 1737 C CA . GLN A 1 217 ? -23.293 7.566 6.079 1.00 93.62 217 GLN A CA 1
ATOM 1738 C C . GLN A 1 217 ? -23.208 7.126 7.544 1.00 93.62 217 GLN A C 1
ATOM 1740 O O . GLN A 1 217 ? -22.826 5.991 7.803 1.00 93.62 217 GLN A O 1
ATOM 1745 N N . GLY A 1 218 ? -23.620 7.976 8.492 1.00 93.69 218 GLY A N 1
ATOM 1746 C CA . GLY A 1 218 ? -23.669 7.605 9.908 1.00 93.69 218 GLY A CA 1
ATOM 1747 C C . GLY A 1 218 ? -24.632 6.444 10.172 1.00 93.69 218 GLY A C 1
ATOM 1748 O O . GLY A 1 218 ? -24.304 5.514 10.905 1.00 93.69 218 GLY A O 1
ATOM 1749 N N . ALA A 1 219 ? -25.798 6.443 9.525 1.00 92.00 219 ALA A N 1
ATOM 1750 C CA . ALA A 1 219 ? -26.772 5.363 9.642 1.00 92.00 219 ALA A CA 1
ATOM 1751 C C . ALA A 1 219 ? -26.269 4.049 9.013 1.00 92.00 219 ALA A C 1
ATOM 1753 O O . ALA A 1 219 ? -26.400 2.990 9.629 1.00 92.00 219 ALA A O 1
ATOM 1754 N N . LEU A 1 220 ? -25.639 4.114 7.833 1.00 93.25 220 LEU A N 1
ATOM 1755 C CA . LEU A 1 220 ? -25.003 2.961 7.186 1.00 93.25 220 LEU A CA 1
ATOM 1756 C C . LEU A 1 220 ? -23.846 2.404 8.018 1.00 93.25 220 LEU A C 1
ATOM 1758 O O . LEU A 1 220 ? -23.699 1.192 8.117 1.00 93.25 220 LEU A O 1
ATOM 1762 N N . GLU A 1 221 ? -23.047 3.265 8.642 1.00 95.25 221 GLU A N 1
ATOM 1763 C CA . GLU A 1 221 ? -21.942 2.835 9.496 1.00 95.25 221 GLU A CA 1
ATOM 1764 C C . GLU A 1 221 ? -22.457 2.068 10.716 1.00 95.25 221 GLU A C 1
ATOM 1766 O O . GLU A 1 221 ? -21.965 0.981 11.015 1.00 95.25 221 GLU A O 1
ATOM 1771 N N . ARG A 1 222 ? -23.509 2.576 11.374 1.00 93.44 222 ARG A N 1
ATOM 1772 C CA . ARG A 1 222 ? -24.183 1.855 12.466 1.00 93.44 222 ARG A CA 1
ATOM 1773 C C . ARG A 1 222 ? -24.732 0.508 12.002 1.00 93.44 222 ARG A C 1
ATOM 1775 O O . ARG A 1 222 ? -24.601 -0.461 12.738 1.00 93.44 222 ARG A O 1
ATOM 1782 N N . LEU A 1 223 ? -25.323 0.444 10.806 1.00 91.94 223 LEU A N 1
ATOM 1783 C CA . LEU A 1 223 ? -25.840 -0.800 10.227 1.00 91.94 223 LEU A CA 1
ATOM 1784 C C . LEU A 1 223 ? -24.715 -1.815 9.978 1.00 91.94 223 LEU A C 1
ATOM 1786 O O . LEU A 1 223 ? -24.860 -2.983 10.317 1.00 91.94 223 LEU A O 1
ATOM 1790 N N . LEU A 1 224 ? -23.581 -1.374 9.427 1.00 92.00 224 LEU A N 1
ATOM 1791 C CA . LEU A 1 224 ? -22.415 -2.228 9.169 1.00 92.00 224 LEU A CA 1
ATOM 1792 C C . LEU A 1 224 ? -21.677 -2.651 10.449 1.00 92.00 224 LEU A C 1
ATOM 1794 O O . LEU A 1 224 ? -20.907 -3.610 10.422 1.00 92.00 224 LEU A O 1
ATOM 1798 N N . ALA A 1 225 ? -21.908 -1.957 11.564 1.00 91.69 225 ALA A N 1
ATOM 1799 C CA . ALA A 1 225 ? -21.396 -2.324 12.880 1.00 91.69 225 ALA A CA 1
ATOM 1800 C C . ALA A 1 225 ? -22.241 -3.386 13.607 1.00 91.69 225 ALA A C 1
ATOM 1802 O O . ALA A 1 225 ? -21.840 -3.863 14.675 1.00 91.69 225 ALA A O 1
ATOM 1803 N N . VAL A 1 226 ? -23.404 -3.753 13.059 1.00 85.94 226 VAL A N 1
ATOM 1804 C CA . VAL A 1 226 ? -24.255 -4.809 13.609 1.00 85.94 226 VAL A CA 1
ATOM 1805 C C . VAL A 1 226 ? -23.592 -6.169 13.385 1.00 85.94 226 VAL A C 1
ATOM 1807 O O . VAL A 1 226 ? -23.373 -6.594 12.255 1.00 85.94 226 VAL A O 1
ATOM 1810 N N . GLU A 1 227 ? -23.284 -6.864 14.479 1.00 73.06 227 GLU A N 1
ATOM 1811 C CA . GLU A 1 227 ? -22.661 -8.195 14.449 1.00 73.06 227 GLU A CA 1
ATOM 1812 C C . GLU A 1 227 ? -23.701 -9.324 14.334 1.00 73.06 227 GLU A C 1
ATOM 1814 O O . GLU A 1 227 ? -23.380 -10.408 13.848 1.00 73.06 227 GLU A O 1
ATOM 1819 N N . TYR A 1 228 ? -24.948 -9.076 14.758 1.00 67.44 228 TYR A N 1
ATOM 1820 C CA . TYR A 1 228 ? -26.017 -10.075 14.810 1.00 67.44 228 TYR A CA 1
ATOM 1821 C C . TYR A 1 228 ? -27.167 -9.730 13.868 1.00 67.44 228 TYR A C 1
ATOM 1823 O O . TYR A 1 228 ? -27.797 -8.683 13.981 1.00 67.44 228 TYR A O 1
ATOM 1831 N N . GLU A 1 229 ? -27.511 -10.670 12.990 1.00 62.41 229 GLU A N 1
ATOM 1832 C CA . GLU A 1 229 ? -28.549 -10.506 11.965 1.00 62.41 229 GLU A CA 1
ATOM 1833 C C . GLU A 1 229 ? -29.922 -10.102 12.541 1.00 62.41 229 GLU A C 1
ATOM 1835 O O . GLU A 1 229 ? -30.661 -9.336 11.924 1.00 62.41 229 GLU A O 1
ATOM 1840 N N . ALA A 1 230 ? -30.234 -10.539 13.766 1.00 64.06 230 ALA A N 1
ATOM 1841 C CA . ALA A 1 230 ? -31.476 -10.205 14.465 1.00 64.06 230 ALA A CA 1
ATOM 1842 C C . ALA A 1 230 ? -31.658 -8.695 14.719 1.00 64.06 230 ALA A C 1
ATOM 1844 O O . ALA A 1 230 ? -32.789 -8.215 14.772 1.00 64.06 230 ALA A O 1
ATOM 1845 N N . GLU A 1 231 ? -30.567 -7.936 14.840 1.00 67.62 231 GLU A N 1
ATOM 1846 C CA . GLU A 1 231 ? -30.601 -6.490 15.093 1.00 67.62 231 GLU A CA 1
ATOM 1847 C C . GLU A 1 231 ? -30.775 -5.682 13.788 1.00 67.62 231 GLU A C 1
ATOM 1849 O O . GLU A 1 231 ? -31.186 -4.520 13.819 1.00 67.62 231 GLU A O 1
ATOM 1854 N N . LEU A 1 232 ? -30.544 -6.287 12.612 1.00 70.00 232 LEU A N 1
ATOM 1855 C CA . LEU A 1 232 ? -30.584 -5.582 11.322 1.00 70.00 232 LEU A CA 1
ATOM 1856 C C . LEU A 1 232 ? -31.965 -5.004 11.000 1.00 70.00 232 LEU A C 1
ATOM 1858 O O . LEU A 1 232 ? -32.054 -3.893 10.482 1.00 70.00 232 LEU A O 1
ATOM 1862 N N . SER A 1 233 ? -33.043 -5.721 11.326 1.00 66.12 233 SER A N 1
ATOM 1863 C CA . SER A 1 233 ? -34.412 -5.279 11.011 1.00 66.12 233 SER A CA 1
ATOM 1864 C C . SER A 1 233 ? -34.782 -3.979 11.735 1.00 66.12 233 SER A C 1
ATOM 1866 O O . SER A 1 233 ? -35.416 -3.098 11.153 1.00 66.12 233 SER A O 1
ATOM 1868 N N . GLU A 1 234 ? -34.336 -3.822 12.985 1.00 72.31 234 GLU A N 1
ATOM 1869 C CA . GLU A 1 234 ? -34.539 -2.594 13.758 1.00 72.31 234 GLU A CA 1
ATOM 1870 C C . GLU A 1 234 ? -33.738 -1.434 13.152 1.00 72.31 234 GLU A C 1
ATOM 1872 O O . GLU A 1 234 ? -34.261 -0.330 12.988 1.00 72.31 234 GLU A O 1
ATOM 1877 N N . HIS A 1 235 ? -32.491 -1.681 12.753 1.00 68.00 235 HIS A N 1
ATOM 1878 C CA . HIS A 1 235 ? -31.625 -0.655 12.175 1.00 68.00 235 HIS A CA 1
ATOM 1879 C C . HIS A 1 235 ? -32.065 -0.200 10.778 1.00 68.00 235 HIS A C 1
ATOM 1881 O O . HIS A 1 235 ? -32.044 0.999 10.499 1.00 68.00 235 HIS A O 1
ATOM 1887 N N . LEU A 1 236 ? -32.528 -1.119 9.927 1.00 72.50 236 LEU A N 1
ATOM 1888 C CA . LEU A 1 236 ? -33.053 -0.798 8.595 1.00 72.50 236 LEU A CA 1
ATOM 1889 C C . LEU A 1 236 ? -34.274 0.129 8.665 1.00 72.50 236 LEU A C 1
ATOM 1891 O O . LEU A 1 236 ? -34.403 1.027 7.838 1.00 72.50 236 LEU A O 1
ATOM 1895 N N . SER A 1 237 ? -35.127 -0.029 9.684 1.00 72.06 237 SER A N 1
ATOM 1896 C CA . SER A 1 237 ? -36.305 0.831 9.883 1.00 72.06 237 SER A CA 1
ATOM 1897 C C . SER A 1 237 ? -35.967 2.284 10.255 1.00 72.06 237 SER A C 1
ATOM 1899 O O . SER A 1 237 ? -36.827 3.157 10.171 1.00 72.06 237 SER A O 1
ATOM 1901 N N . ARG A 1 238 ? -34.715 2.547 10.657 1.00 70.69 238 ARG A N 1
ATOM 1902 C CA . ARG A 1 238 ? -34.207 3.863 11.076 1.00 70.69 238 ARG A CA 1
ATOM 1903 C C . ARG A 1 238 ? -33.372 4.565 10.004 1.00 70.69 238 ARG A C 1
ATOM 1905 O O . ARG A 1 238 ? -32.843 5.643 10.273 1.00 70.69 238 ARG A O 1
ATOM 1912 N N . LEU A 1 239 ? -33.214 3.972 8.819 1.00 72.25 239 LEU A N 1
ATOM 1913 C CA . LEU A 1 239 ? -32.520 4.639 7.721 1.00 72.25 239 LEU A CA 1
ATOM 1914 C C . LEU A 1 239 ? -33.326 5.873 7.276 1.00 72.25 239 LEU A C 1
ATOM 1916 O O . LEU A 1 239 ? -34.545 5.771 7.116 1.00 72.25 239 LEU A O 1
ATOM 1920 N N . PRO A 1 240 ? -32.679 7.035 7.071 1.00 67.81 240 PRO A N 1
ATOM 1921 C CA . PRO A 1 240 ? -33.365 8.202 6.538 1.00 67.81 240 PRO A CA 1
ATOM 1922 C C . PRO A 1 240 ? -33.927 7.869 5.151 1.00 67.81 240 PRO A C 1
ATOM 1924 O O . PRO A 1 240 ? -33.206 7.370 4.285 1.00 67.81 240 PRO A O 1
ATOM 1927 N N . VAL A 1 241 ? -35.225 8.112 4.961 1.00 64.38 241 VAL A N 1
ATOM 1928 C CA . VAL A 1 241 ? -35.887 7.947 3.661 1.00 64.38 241 VAL A CA 1
ATOM 1929 C C . VAL A 1 241 ? -35.358 9.035 2.726 1.00 64.38 241 VAL A C 1
ATOM 1931 O O . VAL A 1 241 ? -35.290 10.198 3.127 1.00 64.38 241 VAL A O 1
ATOM 1934 N N . ALA A 1 242 ? -34.928 8.625 1.531 1.00 51.47 242 ALA A N 1
ATOM 1935 C CA . ALA A 1 242 ? -34.398 9.507 0.492 1.00 51.47 242 ALA A CA 1
ATOM 1936 C C . ALA A 1 242 ? -35.446 10.498 -0.033 1.00 51.47 242 ALA A C 1
ATOM 1938 O O . ALA A 1 242 ? -36.633 10.104 -0.126 1.00 51.47 242 ALA A O 1
#

Foldseek 3Di:
DPPDPWDKDKDFADDPDDQQQAKFKWKFKALDPPDGTDTFGWDDDRRDRMTMTTCVVCVVVNVPRQAQKMWIWMWMPRDPPDPHIDIHTDDMDGHWFQKPPWDKAWDDDPQKIKIKIFIDDGDLHPQKWKWWQALLQNVDGTLIDTDHSPDDGMDIDIGGCVSVPWAKTKIAIGHDHPVDPDDDDDDDPPDRRIDIDGYYDPVSVVVVLVPQDLDQSSLSSVLSRDPDPVCNVVSVVSHDDD

Sequence (242 aa):
MDQARSARLIVAIAPHAYVPRELTGCLHVYFSSDSSPQTLRARGGSKQRWMQFHLAEAADSIRASADPSALFELVLDRLDGYESPVEVPVLRISKALCVEQVTCQGMYRDEQCYLLLRWRGGQQLRHRRLLLWSLWRPWAPPVELPIPDAAMGEQRWIVAAETLPPGAYRAEMTVIDPWSSREPPRPFDRSPGTVDIVLGRRAEQLLYLRRLPETLQGALERLLAVEYEAELSEHLSRLPVA

Radius of gyration: 25.15 Å; chains: 1; bounding box: 59×40×70 Å